Protein AF-D5BV48-F1 (afdb_monomer)

pLDDT: mean 90.31, std 6.73, range [45.19, 97.56]

Radius of gyration: 18.46 Å; Cα contacts (8 Å, |Δi|>4): 234; chains: 1; bounding box: 44×42×49 Å

Foldseek 3Di:
DDDDLLNLLVVLLCLVQLLQAPDKDFLVVSCVSSCVQRNDDPVSSVVSVVVNPQWDWDDDDPTIIIHRHFAPPDQFDADDLVVLPFDPVLVVQLPVLRVQLGLVRLLVSLLSLLVLLLVLLLLLLVLCCVLVVADDDPVLNPDLVSSLVRCCVRVVDSCSVLSVSSRVSNVCSVPPDDDDSVVSSSSSRSSNVSSVSSSNSSSSSNVSSVVSVVD

Structure (mmCIF, N/CA/C/O backbone):
data_AF-D5BV48-F1
#
_entry.id   AF-D5BV48-F1
#
loop_
_atom_site.group_PDB
_atom_site.id
_atom_site.type_symbol
_atom_site.label_atom_id
_atom_site.label_alt_id
_atom_site.label_comp_id
_atom_site.label_asym_id
_atom_site.label_entity_id
_atom_site.label_seq_id
_atom_site.pdbx_PDB_ins_code
_atom_site.Cartn_x
_atom_site.Cartn_y
_atom_site.Cartn_z
_atom_site.occupancy
_atom_site.B_iso_or_equiv
_atom_site.auth_seq_id
_atom_site.auth_comp_id
_atom_site.auth_asym_id
_atom_site.auth_atom_id
_atom_site.pdbx_PDB_model_num
ATOM 1 N N . MET A 1 1 ? -20.117 7.929 -4.913 1.00 45.19 1 MET A N 1
ATOM 2 C CA . MET A 1 1 ? -19.874 7.542 -6.324 1.00 45.19 1 MET A CA 1
ATOM 3 C C . MET A 1 1 ? -19.681 6.025 -6.365 1.00 45.19 1 MET A C 1
ATOM 5 O O . MET A 1 1 ? -18.936 5.521 -5.537 1.00 45.19 1 MET A O 1
ATOM 9 N N . ARG A 1 2 ? -20.413 5.275 -7.202 1.00 56.34 2 ARG A N 1
ATOM 10 C CA . ARG A 1 2 ? -20.391 3.796 -7.184 1.00 56.34 2 ARG A CA 1
ATOM 11 C C . ARG A 1 2 ? -19.239 3.296 -8.062 1.00 56.34 2 ARG A C 1
ATOM 13 O O . ARG A 1 2 ? -19.313 3.426 -9.277 1.00 56.34 2 ARG A O 1
ATOM 20 N N . THR A 1 3 ? -18.181 2.763 -7.457 1.00 76.19 3 THR A N 1
ATOM 21 C CA . THR A 1 3 ? -17.014 2.240 -8.185 1.00 76.19 3 THR A CA 1
ATOM 22 C C . THR A 1 3 ? -17.421 1.031 -9.028 1.00 76.19 3 THR A C 1
ATOM 24 O O . THR A 1 3 ? -17.992 0.073 -8.497 1.00 76.19 3 THR A O 1
ATOM 27 N N . LEU A 1 4 ? -17.154 1.057 -10.338 1.00 90.38 4 LEU A N 1
ATOM 28 C CA . LEU A 1 4 ? -17.502 -0.055 -11.224 1.00 90.38 4 LEU A CA 1
ATOM 29 C C . LEU A 1 4 ? -16.591 -1.259 -10.951 1.00 90.38 4 LEU A C 1
ATOM 31 O O . LEU A 1 4 ? -15.442 -1.105 -10.535 1.00 90.38 4 LEU A O 1
ATOM 35 N N . LEU A 1 5 ? -17.081 -2.473 -11.227 1.00 89.25 5 LEU A N 1
ATOM 36 C CA . LEU A 1 5 ? -16.282 -3.698 -11.079 1.00 89.25 5 LEU A CA 1
ATOM 37 C C . LEU A 1 5 ? -14.976 -3.621 -11.881 1.00 89.25 5 LEU A C 1
ATOM 39 O O . LEU A 1 5 ? -13.931 -4.017 -11.378 1.00 89.25 5 LEU A O 1
ATOM 43 N N . ARG A 1 6 ? -15.036 -3.058 -13.095 1.00 91.69 6 ARG A N 1
ATOM 44 C CA . ARG A 1 6 ? -13.860 -2.802 -13.934 1.00 91.69 6 ARG A CA 1
ATOM 45 C C . ARG A 1 6 ? -12.791 -2.021 -13.183 1.00 91.69 6 ARG A C 1
ATOM 47 O O . ARG A 1 6 ? -11.650 -2.464 -13.132 1.00 91.69 6 ARG A O 1
ATOM 54 N N . ASP A 1 7 ? -13.172 -0.893 -12.594 1.00 90.00 7 ASP A N 1
ATOM 55 C CA . ASP A 1 7 ? -12.225 0.002 -11.935 1.00 90.00 7 ASP A CA 1
ATOM 56 C C . ASP A 1 7 ? -11.645 -0.678 -10.687 1.00 90.00 7 ASP A C 1
ATOM 58 O O . ASP A 1 7 ? -10.447 -0.607 -10.445 1.00 90.00 7 ASP A O 1
ATOM 62 N N . ARG A 1 8 ? -12.459 -1.442 -9.944 1.00 89.88 8 ARG A N 1
ATOM 63 C CA . ARG A 1 8 ? -11.981 -2.250 -8.809 1.00 89.88 8 ARG A CA 1
ATOM 64 C C . ARG A 1 8 ? -10.943 -3.290 -9.232 1.00 89.88 8 ARG A C 1
ATOM 66 O O . ARG A 1 8 ? -9.900 -3.378 -8.598 1.00 89.88 8 ARG A O 1
ATOM 73 N N . VAL A 1 9 ? -11.213 -4.052 -10.293 1.00 92.81 9 VAL A N 1
ATOM 74 C CA . VAL A 1 9 ? -10.294 -5.084 -10.803 1.00 92.81 9 VAL A CA 1
ATOM 75 C C . VAL A 1 9 ? -9.010 -4.459 -11.345 1.00 92.81 9 VAL A C 1
ATOM 77 O O . VAL A 1 9 ? -7.928 -4.931 -11.016 1.00 92.81 9 VAL A O 1
ATOM 80 N N . GLN A 1 10 ? -9.099 -3.391 -12.142 1.00 93.38 10 GLN A N 1
ATOM 81 C CA . GLN A 1 10 ? -7.912 -2.729 -12.692 1.00 93.38 10 GLN A CA 1
ATOM 82 C C . GLN A 1 10 ? -7.065 -2.060 -11.608 1.00 93.38 10 GLN A C 1
ATOM 84 O O . GLN A 1 10 ? -5.843 -2.154 -11.652 1.00 93.38 10 GLN A O 1
ATOM 89 N N . ASN A 1 11 ? -7.691 -1.437 -10.609 1.00 90.50 11 ASN A N 1
ATOM 90 C CA . ASN A 1 11 ? -6.963 -0.868 -9.477 1.00 90.50 11 ASN A CA 1
ATOM 91 C C . ASN A 1 11 ? -6.257 -1.952 -8.659 1.00 90.50 11 ASN A C 1
ATOM 93 O O . ASN A 1 11 ? -5.163 -1.716 -8.162 1.00 90.50 11 ASN A O 1
ATOM 97 N N . GLU A 1 12 ? -6.854 -3.137 -8.543 1.00 91.25 12 GLU A N 1
ATOM 98 C CA . GLU A 1 12 ? -6.227 -4.266 -7.859 1.00 91.25 12 GLU A CA 1
ATOM 99 C C . GLU A 1 12 ? -5.062 -4.859 -8.664 1.00 91.25 12 GLU A C 1
ATOM 101 O O . GLU A 1 12 ? -4.005 -5.131 -8.103 1.00 91.25 12 GLU A O 1
ATOM 106 N N . ILE A 1 13 ? -5.207 -4.973 -9.991 1.00 93.62 13 ILE A N 1
ATOM 107 C CA . ILE A 1 13 ? -4.108 -5.336 -10.902 1.00 93.62 13 ILE A CA 1
ATOM 108 C C . ILE A 1 13 ? -2.928 -4.378 -10.723 1.00 93.62 13 ILE A C 1
ATOM 110 O O . ILE A 1 13 ? -1.803 -4.834 -10.530 1.00 93.62 13 ILE A O 1
ATOM 114 N N . ARG A 1 14 ? -3.189 -3.064 -10.775 1.00 91.94 14 ARG A N 1
ATOM 115 C CA . ARG A 1 14 ? -2.158 -2.037 -10.587 1.00 91.94 14 ARG A CA 1
ATOM 116 C C . ARG A 1 14 ? -1.513 -2.159 -9.225 1.00 91.94 14 ARG A C 1
ATOM 118 O O . ARG A 1 14 ? -0.299 -2.191 -9.163 1.00 91.94 14 ARG A O 1
ATOM 125 N N . SER A 1 15 ? -2.307 -2.314 -8.168 1.00 87.94 15 SER A N 1
ATOM 126 C CA . SER A 1 15 ? -1.774 -2.472 -6.818 1.00 87.94 15 SER A CA 1
ATOM 127 C C . SER A 1 15 ? -0.731 -3.589 -6.745 1.00 87.94 15 SER A C 1
ATOM 129 O O . SER A 1 15 ? 0.412 -3.343 -6.385 1.00 87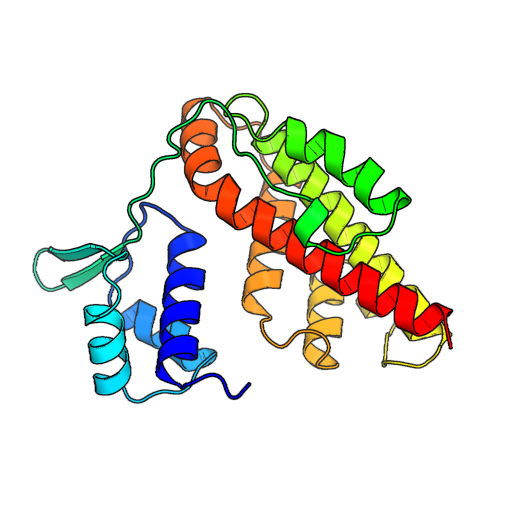.94 15 SER A O 1
ATOM 131 N N . ILE A 1 16 ? -1.077 -4.786 -7.226 1.00 90.25 16 ILE A N 1
ATOM 132 C CA . ILE A 1 16 ? -0.182 -5.952 -7.197 1.00 90.25 16 ILE A CA 1
ATOM 133 C C . ILE A 1 16 ? 1.066 -5.750 -8.068 1.00 90.25 16 ILE A C 1
ATOM 135 O O . ILE A 1 16 ? 2.159 -6.174 -7.695 1.00 90.25 16 ILE A O 1
ATOM 139 N N . LEU A 1 17 ? 0.920 -5.156 -9.256 1.00 91.62 17 LEU A N 1
ATOM 140 C CA . LEU A 1 17 ? 2.044 -4.971 -10.179 1.00 91.62 17 LEU A CA 1
ATOM 141 C C . LEU A 1 17 ? 2.962 -3.816 -9.762 1.00 91.62 17 LEU A C 1
ATOM 143 O O . LEU A 1 17 ? 4.166 -3.887 -9.995 1.00 91.62 17 LEU A O 1
ATOM 147 N N . TYR A 1 18 ? 2.419 -2.777 -9.129 1.00 89.25 18 TYR A N 1
ATOM 148 C CA . TYR A 1 18 ? 3.165 -1.593 -8.698 1.00 89.25 18 TYR A CA 1
ATOM 149 C C . TYR A 1 18 ? 3.940 -1.856 -7.403 1.00 89.25 18 TYR A C 1
ATOM 151 O O . TYR A 1 18 ? 4.958 -1.217 -7.165 1.00 89.25 18 TYR A O 1
ATOM 159 N N . GLU A 1 19 ? 3.530 -2.846 -6.601 1.00 83.94 19 GLU A N 1
ATOM 160 C CA . GLU A 1 19 ? 4.337 -3.361 -5.486 1.00 83.94 19 GLU A CA 1
ATOM 161 C C . GLU A 1 19 ? 5.685 -3.939 -5.954 1.00 83.94 19 GLU A C 1
ATOM 163 O O . GLU A 1 19 ? 6.665 -3.945 -5.204 1.00 83.94 19 GLU A O 1
ATOM 168 N N . LYS A 1 20 ? 5.735 -4.465 -7.186 1.00 84.94 20 LYS A N 1
ATOM 169 C CA . LYS A 1 20 ? 6.901 -5.149 -7.762 1.00 84.94 20 LYS A CA 1
ATOM 170 C C . LYS A 1 20 ? 7.110 -4.723 -9.221 1.00 84.94 20 LYS A C 1
ATOM 172 O O . LYS A 1 20 ? 6.981 -5.559 -10.124 1.00 84.94 20 LYS A O 1
ATOM 177 N N . PRO A 1 21 ? 7.442 -3.443 -9.472 1.00 87.94 21 PRO A N 1
ATOM 178 C CA . PRO A 1 21 ? 7.685 -2.964 -10.823 1.00 87.94 21 PRO A CA 1
ATOM 179 C C . PRO A 1 21 ? 8.836 -3.747 -11.453 1.00 87.94 21 PRO A C 1
ATOM 181 O O . PRO A 1 21 ? 9.724 -4.262 -10.766 1.00 87.94 21 PRO A O 1
ATOM 184 N N . ASN A 1 22 ? 8.795 -3.874 -12.776 1.00 90.19 22 ASN A N 1
ATOM 185 C CA . ASN A 1 22 ? 9.761 -4.622 -13.583 1.00 90.19 22 ASN A CA 1
ATOM 186 C C . ASN A 1 22 ? 9.874 -6.118 -13.232 1.00 90.19 22 ASN A C 1
ATOM 188 O O . ASN A 1 22 ? 10.769 -6.798 -13.729 1.00 90.19 22 ASN A O 1
ATOM 192 N N . THR A 1 23 ? 8.965 -6.656 -12.410 1.00 91.81 23 THR A N 1
ATOM 193 C CA . THR A 1 23 ? 8.907 -8.082 -12.073 1.00 91.81 23 THR A CA 1
ATOM 194 C C . THR A 1 23 ? 7.701 -8.727 -12.758 1.00 91.81 23 THR A C 1
ATOM 196 O O . THR A 1 23 ? 6.559 -8.471 -12.368 1.00 91.81 23 THR A O 1
ATOM 199 N N . PRO A 1 24 ? 7.907 -9.585 -13.771 1.00 94.69 24 PRO A N 1
ATOM 200 C CA . PRO A 1 24 ? 6.803 -10.237 -14.459 1.00 94.69 24 PRO A CA 1
ATOM 201 C C . PRO A 1 24 ? 6.049 -11.221 -13.565 1.00 94.69 24 PRO A C 1
ATOM 203 O O . PRO A 1 24 ? 6.643 -12.040 -12.862 1.00 94.69 24 PRO A O 1
ATOM 206 N N . ILE A 1 25 ? 4.721 -11.220 -13.673 1.00 96.62 25 ILE A N 1
ATOM 207 C CA . ILE A 1 25 ? 3.850 -12.217 -13.046 1.00 96.62 25 ILE A CA 1
ATOM 208 C C . ILE A 1 25 ? 3.051 -12.961 -14.111 1.00 96.62 25 ILE A C 1
ATOM 210 O O . ILE A 1 25 ? 2.559 -12.384 -15.084 1.00 96.62 25 ILE A O 1
ATOM 214 N N . LYS A 1 26 ? 2.887 -14.275 -13.931 1.00 97.38 26 LYS A N 1
ATOM 215 C CA . LYS A 1 26 ? 2.019 -15.068 -14.806 1.00 97.38 26 LYS A CA 1
ATOM 216 C C . LYS A 1 26 ? 0.590 -14.549 -14.687 1.00 97.38 26 LYS A C 1
ATOM 218 O O . LYS A 1 26 ? 0.046 -14.478 -13.585 1.00 97.38 26 LYS A O 1
ATOM 223 N N . LYS A 1 27 ? -0.075 -14.296 -15.820 1.00 96.81 27 LYS A N 1
ATOM 224 C CA . LYS A 1 27 ? -1.468 -13.812 -15.856 1.00 96.81 27 LYS A CA 1
ATOM 225 C C . LYS A 1 27 ? -2.427 -14.702 -15.043 1.00 96.81 27 LYS A C 1
ATOM 227 O O . LYS A 1 27 ? -3.407 -14.221 -14.485 1.00 96.81 27 LYS A O 1
ATOM 232 N N . GLY A 1 28 ? -2.163 -16.011 -14.984 1.00 95.81 28 GLY A N 1
ATOM 233 C CA . GLY A 1 28 ? -2.940 -16.958 -14.177 1.00 95.81 28 GLY A CA 1
ATOM 234 C C . GLY A 1 28 ? -2.755 -16.795 -12.665 1.00 95.81 28 GLY A C 1
ATOM 235 O O . GLY A 1 28 ? -3.716 -16.982 -11.925 1.00 95.81 28 GLY A O 1
ATOM 236 N N . ASP A 1 29 ? -1.558 -16.429 -12.207 1.00 96.12 29 ASP A N 1
ATOM 237 C CA . ASP A 1 29 ? -1.285 -16.190 -10.787 1.00 96.12 29 ASP A CA 1
ATOM 238 C C . ASP A 1 29 ? -1.752 -14.795 -10.366 1.00 96.12 29 ASP A C 1
ATOM 240 O O . ASP A 1 29 ? -2.371 -14.661 -9.314 1.00 96.12 29 ASP A O 1
ATOM 244 N N . LEU A 1 30 ? -1.600 -13.795 -11.242 1.00 96.12 30 LEU A N 1
ATOM 245 C CA . LEU A 1 30 ? -2.191 -12.470 -11.050 1.00 96.12 30 LEU A CA 1
ATOM 246 C C . LEU A 1 30 ? -3.716 -12.548 -10.875 1.00 96.12 30 LEU A C 1
ATOM 248 O O . LEU A 1 30 ? -4.253 -11.949 -9.951 1.00 96.12 30 LEU A O 1
ATOM 252 N N . TYR A 1 31 ? -4.411 -13.355 -11.689 1.00 96.62 31 TYR A N 1
ATOM 253 C CA . TYR A 1 31 ? -5.846 -13.608 -11.508 1.00 96.62 31 TYR A CA 1
ATOM 254 C C . TYR A 1 31 ? -6.170 -14.155 -10.112 1.00 96.62 31 TYR A C 1
ATOM 256 O O . TYR A 1 31 ? -7.122 -13.699 -9.486 1.00 96.62 31 TYR A O 1
ATOM 264 N N . LYS A 1 32 ? -5.392 -15.122 -9.604 1.00 95.19 32 LYS A N 1
ATOM 265 C CA . LYS A 1 32 ? -5.626 -15.690 -8.266 1.00 95.19 32 LYS A CA 1
ATOM 266 C C . LYS A 1 32 ? -5.459 -14.640 -7.173 1.00 95.19 32 LYS A C 1
ATOM 268 O O . LYS A 1 32 ? -6.219 -14.676 -6.214 1.00 95.19 32 LYS A O 1
ATOM 273 N N . LEU A 1 33 ? -4.470 -13.755 -7.300 1.00 92.12 33 LEU A N 1
ATOM 274 C CA . LEU A 1 33 ? -4.246 -12.670 -6.344 1.00 92.12 33 LEU A CA 1
ATOM 275 C C . LEU A 1 33 ? -5.412 -11.678 -6.375 1.00 92.12 33 LEU A C 1
ATOM 277 O O . LEU A 1 33 ? -6.039 -11.456 -5.346 1.00 92.12 33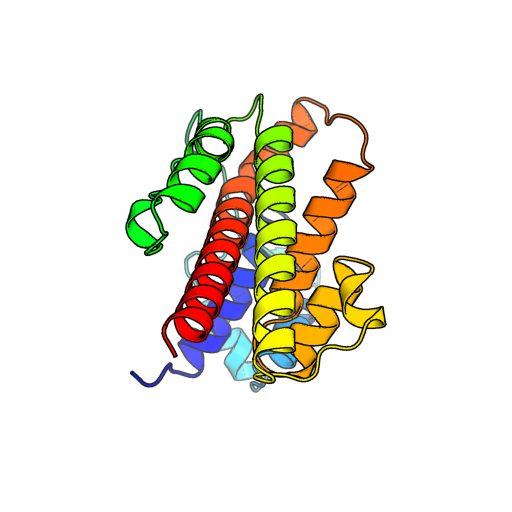 LEU A O 1
ATOM 281 N N . VAL A 1 34 ? -5.791 -11.198 -7.562 1.00 93.25 34 VAL A N 1
ATOM 282 C CA . VAL A 1 34 ? -6.911 -10.257 -7.719 1.00 93.25 34 VAL A CA 1
ATOM 283 C C . VAL A 1 34 ? -8.234 -10.857 -7.247 1.00 93.25 34 VAL A C 1
ATOM 285 O O . VAL A 1 34 ? -8.989 -10.194 -6.547 1.00 93.25 34 VAL A O 1
ATOM 288 N N . ASN A 1 35 ? -8.524 -12.117 -7.578 1.00 93.00 35 ASN A N 1
ATOM 289 C CA . ASN A 1 35 ? -9.804 -12.746 -7.248 1.00 93.00 35 ASN A CA 1
ATOM 290 C C . ASN A 1 35 ? -10.000 -13.002 -5.741 1.00 93.00 35 ASN A C 1
ATOM 292 O O . ASN A 1 35 ? -11.134 -13.217 -5.317 1.00 93.00 35 ASN A O 1
ATOM 296 N N . LYS A 1 36 ? -8.927 -12.989 -4.935 1.00 89.62 36 LYS A N 1
ATOM 297 C CA . LYS A 1 36 ? -9.037 -13.041 -3.466 1.00 89.62 36 LYS A CA 1
ATOM 298 C C . LYS A 1 36 ? -9.653 -11.761 -2.900 1.00 89.62 36 LYS A C 1
ATOM 300 O O . LYS A 1 36 ? -10.477 -11.843 -2.000 1.00 89.62 36 LYS A O 1
ATOM 305 N N . GLU A 1 37 ? -9.287 -10.612 -3.462 1.00 87.25 37 GLU A N 1
ATOM 306 C CA . GLU A 1 37 ? -9.685 -9.288 -2.964 1.00 87.25 37 GLU A CA 1
ATOM 307 C C . GLU A 1 37 ? -10.912 -8.735 -3.712 1.00 87.25 37 GLU A C 1
ATOM 309 O O . GLU A 1 37 ? -11.803 -8.105 -3.138 1.00 87.25 37 GLU A O 1
ATOM 314 N N . VAL A 1 38 ? -10.989 -8.991 -5.020 1.00 90.94 38 VAL A N 1
ATOM 315 C CA . VAL A 1 38 ? -12.069 -8.550 -5.907 1.00 90.94 38 VAL A CA 1
ATOM 316 C C . VAL A 1 38 ? -12.577 -9.750 -6.712 1.00 90.94 38 VAL A C 1
ATOM 318 O O . VAL A 1 38 ? -12.103 -9.997 -7.827 1.00 90.94 38 VAL A O 1
ATOM 321 N N . PRO A 1 39 ? -13.561 -10.499 -6.174 1.00 92.00 39 PRO A N 1
ATOM 322 C CA . PRO A 1 39 ? 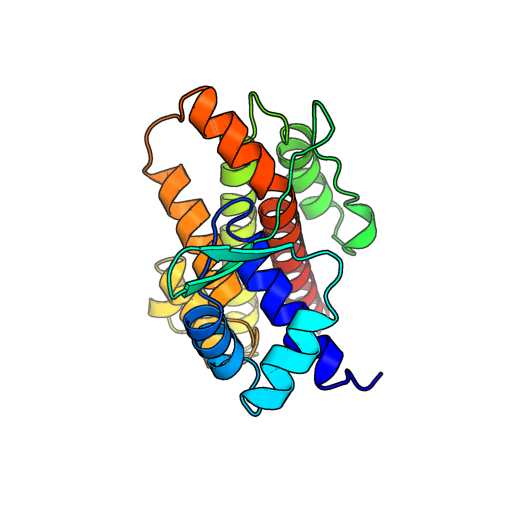-14.135 -11.645 -6.863 1.00 92.00 39 PRO A CA 1
ATOM 323 C C . PRO A 1 39 ? -14.669 -11.259 -8.246 1.00 92.00 39 PRO A C 1
ATOM 325 O O . PRO A 1 39 ? -15.519 -10.374 -8.380 1.00 92.00 39 PRO A O 1
ATOM 328 N N . CYS A 1 40 ? -14.170 -11.920 -9.287 1.00 94.31 40 CYS A N 1
ATOM 329 C CA . CYS A 1 40 ? -14.614 -11.717 -10.660 1.00 94.31 40 CYS A CA 1
ATOM 330 C C . CYS A 1 40 ? -14.431 -12.989 -11.490 1.00 94.31 40 CYS A C 1
ATOM 332 O O . CYS A 1 40 ? -13.603 -13.848 -11.197 1.00 94.31 40 CYS A O 1
ATOM 334 N N . GLN A 1 41 ? -15.219 -13.128 -12.555 1.00 96.00 41 GLN A N 1
ATOM 335 C CA . GLN A 1 41 ? -15.053 -14.265 -13.451 1.00 96.00 41 GLN A CA 1
ATOM 336 C C . GLN A 1 41 ? -13.736 -14.149 -14.222 1.00 96.00 41 GLN A C 1
ATOM 338 O O . GLN A 1 41 ? -13.325 -13.068 -14.644 1.00 96.00 41 GLN A O 1
ATOM 343 N N . ARG A 1 42 ? -13.093 -15.290 -14.471 1.00 95.25 42 ARG A N 1
ATOM 344 C CA . ARG A 1 42 ? -11.809 -15.347 -15.176 1.00 95.25 42 ARG A CA 1
ATOM 345 C C . ARG A 1 42 ? -11.804 -14.636 -16.546 1.00 95.25 42 ARG A C 1
ATOM 347 O O . ARG A 1 42 ? -10.848 -13.906 -16.801 1.00 95.25 42 ARG A O 1
ATOM 354 N N . PRO A 1 43 ? -12.833 -14.763 -17.411 1.00 96.69 43 PRO A N 1
ATOM 355 C CA . PRO A 1 43 ? -12.892 -13.996 -18.659 1.00 96.69 43 PRO A CA 1
ATOM 356 C C . PRO A 1 43 ? -12.961 -12.481 -18.425 1.00 96.69 43 PRO A C 1
AT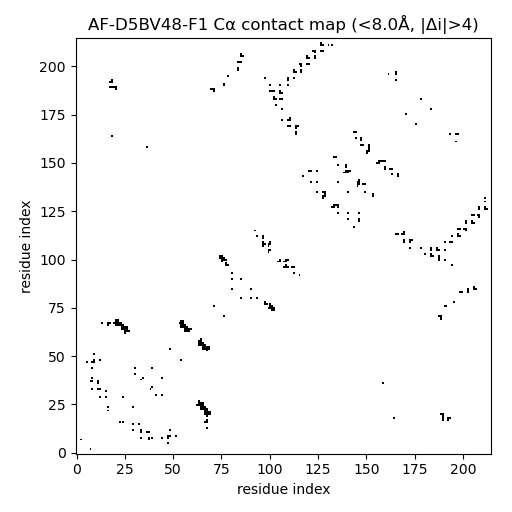OM 358 O O . PRO A 1 43 ? -12.301 -11.719 -19.125 1.00 96.69 43 PRO A O 1
ATOM 361 N N . THR A 1 44 ? -13.708 -12.047 -17.406 1.00 95.56 44 THR A N 1
ATOM 362 C CA . THR A 1 44 ? -13.835 -10.635 -17.019 1.00 95.56 44 THR A CA 1
ATOM 363 C C . THR A 1 44 ? -12.493 -10.051 -16.586 1.00 95.56 44 THR A C 1
ATOM 365 O O . THR A 1 44 ? -12.135 -8.960 -17.023 1.00 95.56 44 THR A O 1
ATOM 368 N N . PHE A 1 45 ? -11.721 -10.792 -15.785 1.00 97.56 45 PHE A N 1
ATOM 369 C CA . PHE A 1 45 ? -10.369 -10.391 -15.396 1.00 97.56 45 PHE A CA 1
ATOM 370 C C . PHE A 1 45 ? -9.480 -10.139 -16.619 1.00 97.56 45 PHE A C 1
ATOM 372 O O . PHE A 1 45 ? -8.901 -9.061 -16.734 1.00 97.56 45 PHE A O 1
ATOM 379 N N . TYR A 1 46 ? -9.401 -11.096 -17.553 1.00 97.25 46 TYR A N 1
ATOM 380 C CA . TYR A 1 46 ? -8.554 -10.939 -18.739 1.00 97.25 46 TYR A CA 1
ATOM 381 C C . TYR A 1 46 ? -9.020 -9.787 -19.628 1.00 97.25 46 TYR A C 1
ATOM 383 O O . TYR A 1 46 ? -8.195 -8.994 -20.062 1.00 97.25 46 TYR A O 1
ATOM 391 N N . GLN A 1 47 ? -10.333 -9.618 -19.806 1.00 96.69 47 GLN A N 1
ATOM 392 C CA . GLN A 1 47 ? -10.880 -8.490 -20.560 1.00 96.69 47 GLN A CA 1
ATOM 393 C C . GLN A 1 47 ? -10.490 -7.132 -19.954 1.00 96.69 47 GLN A C 1
ATOM 395 O O . GLN A 1 47 ? -10.288 -6.161 -20.681 1.00 96.69 47 GLN A O 1
ATOM 400 N N . TYR A 1 48 ? -10.434 -7.028 -18.626 1.00 96.94 48 TYR A N 1
ATOM 401 C CA . TYR A 1 48 ? -10.054 -5.789 -17.948 1.00 96.94 48 TYR A CA 1
ATOM 402 C C . TYR A 1 48 ? -8.542 -5.570 -17.926 1.00 96.94 48 TYR A C 1
ATOM 404 O O . TYR A 1 48 ? -8.110 -4.423 -18.048 1.00 96.94 48 TYR A O 1
ATOM 412 N N . LEU A 1 49 ? -7.752 -6.643 -17.832 1.00 96.56 49 LEU A N 1
ATOM 413 C CA . LEU A 1 49 ? -6.297 -6.594 -17.968 1.00 96.56 49 LEU A CA 1
ATOM 414 C C . LEU A 1 49 ? -5.883 -6.160 -19.381 1.00 96.56 49 LEU A C 1
ATOM 416 O O . LEU A 1 49 ? -5.040 -5.285 -19.522 1.00 96.56 49 LEU A O 1
ATOM 420 N N . ASP A 1 50 ? -6.518 -6.691 -20.427 1.00 95.25 50 ASP A N 1
ATOM 421 C CA . ASP A 1 50 ? -6.234 -6.314 -21.820 1.00 95.25 50 ASP A CA 1
ATOM 422 C C . ASP A 1 50 ? -6.536 -4.827 -22.099 1.00 95.25 50 ASP A C 1
ATOM 424 O O . ASP A 1 50 ? -5.974 -4.236 -23.014 1.00 95.25 50 ASP A O 1
ATOM 428 N N . LYS A 1 51 ? -7.399 -4.200 -21.287 1.00 94.75 51 LYS A N 1
ATOM 429 C CA . LYS A 1 51 ? -7.727 -2.765 -21.356 1.00 94.75 51 LYS A CA 1
ATOM 430 C C . LYS A 1 51 ? -6.828 -1.873 -20.490 1.00 94.75 51 LYS A C 1
ATOM 432 O O . LYS A 1 51 ? -7.025 -0.660 -20.497 1.00 94.75 51 LYS A O 1
ATOM 437 N N . ALA A 1 52 ? -5.908 -2.434 -19.707 1.00 92.88 52 ALA A N 1
ATOM 438 C CA . ALA A 1 52 ? -4.948 -1.666 -18.916 1.00 92.88 52 ALA A CA 1
ATOM 439 C C . ALA A 1 52 ? -3.727 -1.339 -19.789 1.00 92.88 52 ALA A C 1
ATOM 441 O O . ALA A 1 52 ? -2.796 -2.134 -19.892 1.00 92.88 52 ALA A O 1
ATOM 442 N N . THR A 1 53 ? -3.765 -0.193 -20.471 1.00 91.62 53 THR A N 1
ATOM 443 C CA . THR A 1 53 ? -2.735 0.231 -21.439 1.00 91.62 53 THR A CA 1
ATOM 444 C C . THR A 1 53 ? -1.379 0.525 -20.800 1.00 91.62 53 THR A C 1
ATOM 446 O O . THR A 1 53 ? -0.362 0.492 -21.479 1.00 91.62 53 THR A O 1
ATOM 449 N N . ASP A 1 54 ? -1.378 0.801 -19.501 1.00 92.19 54 ASP A N 1
ATOM 450 C CA . ASP A 1 54 ? -0.214 1.023 -18.646 1.00 92.19 54 ASP A CA 1
ATOM 451 C C . ASP A 1 54 ? 0.498 -0.276 -18.225 1.00 92.19 54 ASP A C 1
ATOM 453 O O . ASP A 1 54 ? 1.597 -0.236 -17.679 1.00 92.19 54 ASP A O 1
ATOM 457 N N . ILE A 1 55 ? -0.100 -1.443 -18.489 1.00 95.50 55 ILE A N 1
ATOM 458 C CA . ILE A 1 55 ? 0.461 -2.745 -18.127 1.00 95.50 55 ILE A CA 1
ATOM 459 C C . ILE A 1 55 ? 0.920 -3.476 -19.384 1.00 95.50 55 ILE A C 1
ATOM 461 O O . ILE A 1 55 ? 0.114 -3.868 -20.236 1.00 95.50 55 ILE A O 1
ATOM 465 N N . LYS A 1 56 ? 2.224 -3.749 -19.470 1.00 96.12 56 LYS A N 1
ATOM 466 C CA . LYS A 1 56 ? 2.784 -4.541 -20.561 1.00 96.12 56 LYS A CA 1
ATOM 467 C C . LYS A 1 56 ? 2.438 -6.009 -20.382 1.00 96.12 56 LYS A C 1
ATOM 469 O O . LYS A 1 56 ? 2.497 -6.578 -19.292 1.00 96.12 56 LYS A O 1
ATOM 474 N N . GLN A 1 57 ? 2.087 -6.642 -21.492 1.00 96.62 57 GLN A N 1
ATOM 475 C CA . GLN A 1 57 ? 1.667 -8.034 -21.536 1.00 96.62 57 GLN A CA 1
ATOM 476 C C . GLN A 1 57 ? 2.402 -8.728 -22.671 1.00 96.62 57 GLN A C 1
ATOM 478 O O . GLN A 1 57 ? 2.472 -8.206 -23.781 1.00 96.62 57 GLN A O 1
ATOM 483 N N . TYR A 1 58 ? 2.954 -9.905 -22.405 1.00 96.56 58 TYR A N 1
ATOM 484 C CA . TYR A 1 58 ? 3.726 -10.641 -23.400 1.00 96.56 58 TYR A CA 1
ATOM 485 C C . TYR A 1 58 ? 3.630 -12.149 -23.175 1.00 96.56 58 TYR A C 1
ATOM 487 O O . TYR A 1 58 ? 3.152 -12.626 -22.140 1.00 96.56 58 TYR A O 1
ATOM 495 N N . LYS A 1 59 ? 4.052 -12.908 -24.186 1.00 96.38 59 LYS A N 1
ATOM 496 C CA . LYS A 1 59 ? 4.131 -14.366 -24.148 1.00 96.38 59 LYS A CA 1
ATOM 497 C C . LYS A 1 59 ? 5.593 -14.778 -24.201 1.00 96.38 59 LYS A C 1
ATOM 499 O O . LYS A 1 59 ? 6.327 -14.316 -25.066 1.00 96.38 59 LYS A O 1
ATOM 504 N N . GLU A 1 60 ? 5.978 -15.687 -23.319 1.00 95.19 60 GLU A N 1
ATOM 505 C CA . GLU A 1 60 ? 7.305 -16.292 -23.305 1.00 95.19 60 GLU A CA 1
ATOM 506 C C . GLU A 1 60 ? 7.147 -17.806 -23.122 1.00 95.19 60 GLU A C 1
ATOM 508 O O . GLU A 1 60 ? 6.588 -18.292 -22.131 1.00 95.19 60 GLU A O 1
ATOM 513 N N . GLY A 1 61 ? 7.551 -18.563 -24.147 1.00 93.94 61 GLY A N 1
ATOM 514 C CA . GLY A 1 61 ? 7.266 -19.993 -24.247 1.00 93.94 61 GLY A CA 1
ATOM 515 C C . GLY A 1 61 ? 5.761 -20.285 -24.186 1.00 93.94 61 GLY A C 1
ATOM 516 O O . GLY A 1 61 ? 4.979 -19.784 -24.995 1.00 93.94 61 GLY A O 1
ATOM 517 N N . ASN A 1 62 ? 5.350 -21.091 -23.205 1.00 94.62 62 ASN A N 1
ATOM 518 C CA . ASN A 1 62 ? 3.949 -21.475 -22.982 1.00 94.62 62 ASN A CA 1
ATOM 519 C C . ASN A 1 62 ? 3.216 -20.592 -21.960 1.00 94.62 62 ASN A C 1
ATOM 521 O O . ASN A 1 62 ? 2.056 -20.857 -21.641 1.00 94.62 62 ASN A O 1
ATOM 525 N N . PHE A 1 63 ? 3.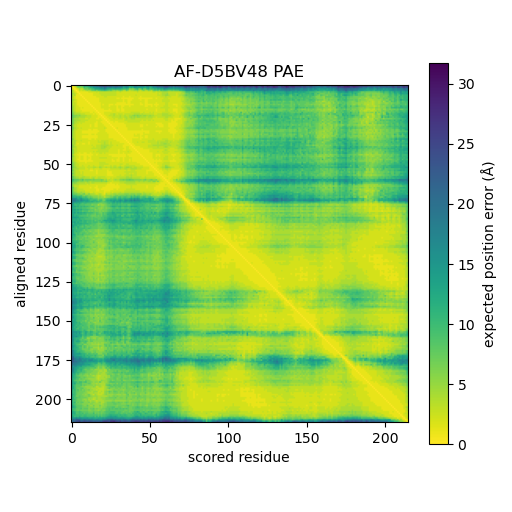868 -19.555 -21.430 1.00 95.38 63 PHE A N 1
ATOM 526 C CA . PHE A 1 63 ? 3.312 -18.717 -20.374 1.00 95.38 63 PHE A CA 1
ATOM 527 C C . PHE A 1 63 ? 3.001 -17.306 -20.880 1.00 95.38 63 PHE A C 1
ATOM 529 O O . PHE A 1 63 ? 3.699 -16.755 -21.728 1.00 95.38 63 PHE A O 1
ATOM 536 N N . TYR A 1 64 ? 1.931 -16.729 -20.333 1.00 96.88 64 TYR A N 1
ATOM 537 C CA . TYR A 1 64 ? 1.541 -15.341 -20.560 1.00 96.88 64 TYR A CA 1
ATOM 538 C C . TYR A 1 64 ? 1.811 -14.537 -19.298 1.00 96.88 64 TYR A C 1
ATOM 540 O O . TYR A 1 64 ? 1.363 -14.924 -18.211 1.00 96.88 64 TYR A O 1
ATOM 548 N N . TYR A 1 65 ? 2.490 -13.411 -19.462 1.00 97.44 65 TYR A N 1
ATOM 549 C CA . TYR A 1 65 ? 2.925 -12.544 -18.380 1.00 97.44 65 TYR A CA 1
ATOM 550 C C . TYR A 1 65 ? 2.261 -11.172 -18.467 1.00 97.44 65 TYR A C 1
ATOM 552 O O . TYR A 1 65 ? 1.826 -10.733 -19.535 1.00 97.44 65 TYR A O 1
ATOM 560 N N . ALA A 1 66 ? 2.171 -10.528 -17.311 1.00 97.06 66 ALA A N 1
ATOM 561 C CA . ALA A 1 66 ? 1.879 -9.115 -17.159 1.00 97.06 66 ALA A CA 1
ATOM 562 C C . ALA A 1 66 ? 2.987 -8.492 -16.306 1.00 97.06 66 ALA A C 1
ATOM 564 O O . ALA A 1 66 ? 3.470 -9.126 -15.364 1.00 97.06 66 ALA A O 1
ATOM 565 N N . VAL A 1 67 ? 3.397 -7.278 -16.648 1.00 95.62 67 VAL A N 1
ATOM 566 C CA . VAL A 1 67 ? 4.420 -6.526 -15.924 1.00 95.62 67 VAL A CA 1
ATOM 567 C C . VAL A 1 67 ? 4.096 -5.039 -16.008 1.00 95.62 67 VAL A C 1
ATOM 569 O O . VAL A 1 67 ? 3.665 -4.545 -17.050 1.00 95.62 67 VAL A O 1
ATOM 572 N N . TYR A 1 68 ? 4.285 -4.339 -14.896 1.00 93.94 68 TYR A N 1
ATOM 573 C CA . TYR A 1 68 ? 4.367 -2.887 -14.902 1.00 93.94 68 TYR A CA 1
ATOM 574 C C . TYR A 1 68 ? 5.833 -2.516 -15.132 1.00 93.94 68 TYR A C 1
ATOM 576 O O . TYR A 1 68 ? 6.664 -2.737 -14.251 1.00 93.94 68 TYR A O 1
ATOM 584 N N . GLU A 1 69 ? 6.166 -2.073 -16.346 1.00 89.50 69 GLU A N 1
ATOM 585 C CA . GLU A 1 69 ? 7.506 -1.561 -16.647 1.00 89.50 69 GLU A CA 1
ATOM 586 C C . GLU A 1 69 ? 7.570 -0.110 -16.197 1.00 89.50 69 GLU A C 1
ATOM 588 O O . GLU A 1 69 ? 6.789 0.715 -16.663 1.00 89.50 69 GLU A O 1
ATOM 593 N N . HIS A 1 70 ? 8.480 0.182 -15.275 1.00 86.56 70 HIS A N 1
ATOM 594 C CA . HIS A 1 70 ? 8.601 1.506 -14.686 1.00 86.56 70 HIS A CA 1
ATOM 595 C C . HIS A 1 70 ? 10.052 1.835 -14.396 1.00 86.56 70 HIS A C 1
ATOM 597 O O . HIS A 1 70 ? 10.775 1.048 -13.780 1.00 86.56 70 HIS A O 1
ATOM 603 N N . SER A 1 71 ? 10.453 3.020 -14.822 1.00 83.50 71 SER A N 1
ATOM 604 C CA . SER A 1 71 ? 11.718 3.634 -14.463 1.00 83.50 71 SER A CA 1
ATOM 605 C C . SER A 1 71 ? 11.389 5.018 -13.945 1.00 83.50 71 SER A C 1
ATOM 607 O O . SER A 1 71 ? 10.683 5.762 -14.620 1.00 83.50 71 SER A O 1
ATOM 609 N N . GLU A 1 72 ? 11.890 5.368 -12.767 1.00 83.00 72 GLU A N 1
ATOM 610 C CA . GLU A 1 72 ? 11.751 6.737 -12.280 1.00 83.00 72 GLU A CA 1
ATOM 611 C C . GLU A 1 72 ? 12.572 7.672 -13.173 1.00 83.00 72 GLU A C 1
ATOM 613 O O . GLU A 1 72 ? 13.800 7.574 -13.251 1.00 83.00 72 GLU A O 1
ATOM 618 N N . GLU A 1 73 ? 11.887 8.567 -13.882 1.00 71.94 73 GLU A N 1
ATOM 619 C CA . GLU A 1 73 ? 12.501 9.582 -14.737 1.00 71.94 73 GLU A CA 1
ATOM 620 C C . GLU A 1 73 ? 12.836 10.817 -13.885 1.00 71.94 73 GLU A C 1
ATOM 622 O O . GLU A 1 73 ? 12.201 11.863 -13.976 1.00 71.94 73 GLU A O 1
ATOM 627 N N . GLY A 1 74 ? 13.814 10.689 -12.985 1.00 79.19 74 GLY A N 1
ATOM 628 C CA . GLY A 1 74 ? 14.211 11.783 -12.100 1.00 79.19 74 GLY A CA 1
ATOM 629 C C . GLY A 1 74 ? 15.325 11.407 -11.130 1.00 79.19 74 GLY A C 1
ATOM 630 O O . GLY A 1 74 ? 15.593 10.235 -10.883 1.00 79.19 74 GLY A O 1
ATOM 631 N N . SER A 1 75 ? 15.987 12.416 -10.559 1.00 84.19 75 SER A N 1
ATOM 632 C CA . SER A 1 75 ? 16.939 12.211 -9.457 1.00 84.19 75 SER A CA 1
ATOM 633 C C . SER A 1 75 ? 16.245 12.027 -8.104 1.00 84.19 75 SER A C 1
ATOM 635 O O . SER A 1 75 ? 16.879 11.574 -7.152 1.00 84.19 75 SER A O 1
ATOM 637 N N . ARG A 1 76 ? 14.955 12.377 -8.017 1.00 89.88 76 ARG A N 1
ATOM 638 C CA . ARG A 1 76 ? 14.132 12.319 -6.809 1.00 89.88 76 ARG A CA 1
ATOM 639 C C . ARG A 1 76 ? 12.674 12.039 -7.169 1.00 89.88 76 ARG A C 1
ATOM 641 O O . ARG A 1 76 ? 12.212 12.447 -8.230 1.00 89.88 76 ARG A O 1
ATOM 648 N N . ILE A 1 77 ? 11.964 11.386 -6.260 1.00 90.44 77 ILE A N 1
ATOM 649 C CA . ILE A 1 77 ? 10.514 11.218 -6.293 1.00 90.44 77 ILE A CA 1
ATOM 650 C C . ILE A 1 77 ? 9.875 12.370 -5.517 1.00 90.44 77 ILE A C 1
ATOM 652 O O . ILE A 1 77 ? 10.146 12.557 -4.329 1.00 90.44 77 ILE A O 1
ATOM 656 N N . ASP A 1 78 ? 8.995 13.117 -6.174 1.00 88.44 78 ASP A N 1
ATOM 657 C CA . ASP A 1 78 ? 8.240 14.195 -5.545 1.00 88.44 78 ASP A CA 1
ATOM 658 C C . ASP A 1 78 ? 6.837 13.712 -5.158 1.00 88.44 78 ASP A C 1
ATOM 660 O O . ASP A 1 78 ? 6.070 13.254 -6.003 1.00 88.44 78 ASP A O 1
ATOM 664 N N . ILE A 1 79 ? 6.487 13.838 -3.873 1.00 90.06 79 ILE A N 1
ATOM 665 C CA . ILE A 1 79 ? 5.145 13.528 -3.361 1.00 90.06 79 ILE A CA 1
ATOM 666 C C . ILE A 1 79 ? 4.506 14.797 -2.812 1.00 90.06 79 ILE A C 1
ATOM 668 O O . ILE A 1 79 ? 5.036 15.443 -1.904 1.00 90.06 79 ILE A O 1
ATOM 672 N N . ASN A 1 80 ? 3.325 15.133 -3.328 1.00 89.94 80 ASN A N 1
ATOM 673 C CA . ASN A 1 80 ? 2.557 16.275 -2.859 1.00 89.94 80 ASN A CA 1
ATOM 674 C C . ASN A 1 80 ? 1.805 15.943 -1.560 1.00 89.94 80 ASN A C 1
ATOM 676 O O . ASN A 1 80 ? 0.665 15.479 -1.571 1.00 89.94 80 ASN A O 1
ATOM 680 N N . LEU A 1 81 ? 2.429 16.228 -0.414 1.00 90.06 81 LEU A N 1
ATOM 681 C CA . LEU A 1 81 ? 1.816 16.027 0.906 1.00 90.06 81 LEU A CA 1
ATOM 682 C C . LEU A 1 81 ? 0.507 16.815 1.106 1.00 90.06 81 LEU A C 1
ATOM 684 O O . LEU A 1 81 ? -0.322 16.414 1.923 1.00 90.06 81 LEU A O 1
ATOM 688 N N . GLY A 1 82 ? 0.290 17.902 0.356 1.00 87.81 82 GLY A N 1
ATOM 689 C CA . GLY A 1 82 ? -0.928 18.715 0.441 1.00 87.81 82 GLY A CA 1
ATOM 690 C C . GLY A 1 82 ? -2.206 17.968 0.043 1.00 87.81 82 GLY A C 1
ATOM 691 O O . GLY A 1 82 ? -3.297 18.361 0.447 1.00 87.81 82 GLY A O 1
ATOM 692 N N . GLU A 1 83 ? -2.088 16.861 -0.690 1.00 89.81 83 GLU A N 1
ATOM 693 C CA . GLU A 1 83 ? -3.232 16.056 -1.138 1.00 89.81 83 GLU A CA 1
ATOM 694 C C . GLU A 1 83 ? -3.804 15.142 -0.042 1.00 89.81 83 GLU A C 1
ATOM 696 O O . GLU A 1 83 ? -4.903 14.608 -0.191 1.00 89.81 83 GLU A O 1
ATOM 701 N N . TYR A 1 84 ? -3.096 14.980 1.082 1.00 87.75 84 TYR A N 1
ATOM 702 C CA . TYR A 1 84 ? -3.387 13.946 2.081 1.00 87.75 84 TYR A CA 1
ATOM 703 C C . TYR A 1 84 ? -4.124 14.438 3.341 1.00 87.75 84 TYR A C 1
ATOM 705 O O . TYR A 1 84 ? -4.345 13.643 4.250 1.00 87.75 84 TYR A O 1
ATOM 713 N N . ASN A 1 85 ? -4.554 15.707 3.405 1.00 86.06 85 ASN A N 1
ATOM 714 C CA . ASN A 1 85 ? -5.280 16.297 4.551 1.00 86.06 85 ASN A CA 1
ATOM 715 C C . ASN A 1 85 ? -4.659 15.956 5.926 1.00 86.06 85 ASN A C 1
ATOM 717 O O . ASN A 1 85 ? -5.341 15.513 6.853 1.00 86.06 85 ASN A O 1
ATOM 721 N N . LEU A 1 86 ? -3.341 16.116 6.022 1.00 88.25 86 LEU A N 1
ATOM 722 C CA . LEU A 1 86 ? -2.548 15.837 7.217 1.00 88.25 86 LEU A CA 1
ATOM 723 C C . LEU A 1 86 ? -2.657 16.999 8.213 1.00 88.25 86 LEU A C 1
ATOM 725 O O . LEU A 1 86 ? -2.766 18.158 7.805 1.00 88.25 86 LEU A O 1
ATOM 729 N N . ASP A 1 87 ? -2.586 16.713 9.514 1.00 88.31 87 ASP A N 1
ATOM 730 C CA . ASP A 1 87 ? -2.372 17.775 10.500 1.00 88.31 87 ASP A CA 1
ATOM 731 C C . ASP A 1 87 ? -0.949 18.361 10.403 1.00 88.31 87 ASP A C 1
ATOM 733 O O . ASP A 1 87 ? -0.048 17.795 9.775 1.00 88.31 87 ASP A O 1
ATOM 737 N N . SER A 1 88 ? -0.742 19.528 11.014 1.00 88.62 88 SER A N 1
ATOM 738 C CA . SER A 1 88 ? 0.528 20.255 10.929 1.00 88.62 88 SER A CA 1
ATOM 739 C C . SER A 1 88 ? 1.707 19.505 11.556 1.00 88.62 88 SER A C 1
ATOM 741 O O . SER A 1 88 ? 2.837 19.664 11.093 1.00 88.62 88 SER A O 1
ATOM 743 N N . ILE A 1 89 ? 1.460 18.683 12.579 1.00 90.38 89 ILE A N 1
ATOM 744 C CA . ILE A 1 89 ? 2.493 17.913 13.280 1.00 90.38 89 ILE A CA 1
ATOM 745 C C . ILE A 1 89 ? 2.964 16.775 12.376 1.00 90.38 89 ILE A C 1
ATOM 747 O O . ILE A 1 89 ? 4.159 16.624 12.118 1.00 90.38 89 ILE A O 1
ATOM 751 N N . LEU A 1 90 ? 2.023 16.009 11.831 1.00 91.31 90 LEU A N 1
ATOM 752 C CA . LEU A 1 90 ? 2.313 14.889 10.951 1.00 91.31 90 LEU A CA 1
ATOM 753 C C . LEU A 1 90 ? 2.912 15.352 9.623 1.00 91.31 90 LEU A C 1
ATOM 755 O O . LEU A 1 90 ? 3.842 14.727 9.115 1.00 91.31 90 LEU A O 1
ATOM 759 N N . MET A 1 91 ? 2.446 16.485 9.091 1.00 91.94 91 MET A N 1
ATOM 760 C CA . MET A 1 91 ? 3.056 17.107 7.919 1.00 91.94 91 MET A CA 1
ATOM 761 C C . MET A 1 91 ? 4.531 17.434 8.178 1.00 91.94 91 MET A C 1
ATOM 763 O O . MET A 1 91 ? 5.379 17.087 7.358 1.00 91.94 91 MET A O 1
ATOM 767 N N . ALA A 1 92 ? 4.863 18.015 9.337 1.00 92.19 92 ALA A N 1
ATOM 768 C CA . ALA A 1 92 ? 6.248 18.306 9.706 1.00 92.19 92 ALA A CA 1
ATOM 769 C C . ALA A 1 92 ? 7.113 17.037 9.812 1.00 92.19 92 ALA A C 1
ATOM 771 O O . ALA A 1 92 ? 8.264 17.041 9.371 1.00 92.19 92 ALA A O 1
ATOM 772 N N . HIS A 1 93 ? 6.559 15.937 10.333 1.00 92.88 93 HIS A N 1
ATOM 773 C CA . HIS A 1 93 ? 7.257 14.650 10.408 1.00 92.88 93 HIS A CA 1
ATOM 774 C C . HIS A 1 93 ? 7.492 14.004 9.035 1.00 92.88 93 HIS A C 1
ATOM 776 O O . HIS A 1 93 ? 8.482 13.297 8.864 1.00 92.88 93 HIS A O 1
ATOM 782 N N . LEU A 1 94 ? 6.621 14.255 8.053 1.00 94.94 94 LEU A N 1
ATOM 783 C CA . LEU A 1 94 ? 6.719 13.667 6.714 1.00 94.94 94 LEU A CA 1
ATOM 784 C C . LEU A 1 94 ? 7.628 14.447 5.755 1.00 94.94 94 LEU A C 1
ATOM 786 O O . LEU A 1 94 ? 8.152 13.850 4.817 1.00 94.94 94 LEU A O 1
ATOM 790 N N . ILE A 1 95 ? 7.864 15.746 5.985 1.00 94.50 95 ILE A N 1
ATOM 791 C CA . ILE A 1 95 ? 8.704 16.581 5.103 1.00 94.50 95 ILE A CA 1
ATOM 792 C C . ILE A 1 95 ? 10.097 15.976 4.911 1.00 94.50 95 ILE A C 1
ATOM 794 O O . ILE A 1 95 ? 10.560 15.832 3.780 1.00 94.50 95 ILE A O 1
ATOM 798 N N . ARG A 1 96 ? 10.762 15.610 6.011 1.00 94.31 96 ARG A N 1
ATOM 799 C CA . ARG A 1 96 ? 12.120 15.059 5.974 1.00 94.31 96 ARG A CA 1
ATOM 800 C C . ARG A 1 96 ? 12.198 13.755 5.165 1.00 94.31 96 ARG A C 1
ATOM 802 O O . ARG A 1 96 ? 12.932 13.759 4.177 1.00 94.31 96 ARG A O 1
ATOM 809 N N . PRO A 1 97 ? 11.467 12.677 5.501 1.00 95.44 97 PRO A N 1
ATOM 810 C CA . PRO A 1 97 ? 11.584 11.426 4.761 1.00 95.44 97 PRO A CA 1
ATOM 811 C C . PRO A 1 97 ? 11.160 11.566 3.296 1.00 95.44 97 PRO A C 1
ATOM 813 O O . PRO A 1 97 ? 11.801 10.976 2.434 1.00 95.44 97 PRO A O 1
ATOM 816 N N . VAL A 1 98 ? 10.158 12.397 2.982 1.00 94.81 98 VAL A N 1
ATOM 817 C CA . VAL A 1 98 ? 9.782 12.673 1.583 1.00 94.81 98 VAL A CA 1
ATOM 818 C C . VAL A 1 98 ? 10.902 13.388 0.828 1.00 94.81 98 VAL A C 1
ATOM 820 O O . VAL A 1 98 ? 11.184 13.043 -0.315 1.00 94.81 98 VAL A O 1
ATOM 823 N N . SER A 1 99 ? 11.600 14.335 1.462 1.00 94.25 99 SER A N 1
ATOM 824 C CA . SER A 1 99 ? 12.726 15.034 0.827 1.00 94.25 99 SER A CA 1
ATOM 825 C C . SER A 1 99 ? 13.928 14.132 0.519 1.00 94.25 99 SER A C 1
ATOM 827 O O . SER A 1 99 ? 14.754 14.507 -0.309 1.00 94.25 99 SER A O 1
ATOM 829 N N . MET A 1 100 ? 13.996 12.959 1.158 1.00 94.50 100 MET A N 1
ATOM 830 C CA . MET A 1 100 ? 15.054 11.954 1.011 1.00 94.50 100 MET A CA 1
ATOM 831 C C . MET A 1 100 ? 14.694 10.838 0.016 1.00 94.50 100 MET A C 1
ATOM 833 O O . MET A 1 100 ? 15.416 9.846 -0.080 1.00 94.50 100 MET A O 1
ATOM 837 N N . LEU A 1 101 ? 13.573 10.945 -0.707 1.00 94.25 101 LEU A N 1
ATOM 838 C CA . LEU A 1 101 ? 13.188 9.970 -1.732 1.00 94.25 101 LEU A CA 1
ATOM 839 C C . LEU A 1 101 ? 14.021 10.148 -3.012 1.00 94.25 101 LEU A C 1
ATOM 841 O O . LEU A 1 101 ? 13.492 10.450 -4.077 1.00 94.25 101 LEU A O 1
ATOM 845 N N . ASP A 1 102 ? 15.330 9.956 -2.902 1.00 94.31 102 ASP A N 1
ATOM 846 C CA . ASP A 1 102 ? 16.317 9.944 -3.983 1.00 94.31 102 ASP A CA 1
ATOM 847 C C . ASP A 1 102 ? 17.090 8.615 -3.981 1.00 94.31 102 ASP A C 1
ATOM 849 O O . ASP A 1 102 ? 17.034 7.852 -3.018 1.00 94.31 102 ASP A O 1
ATOM 853 N N . ILE A 1 103 ? 17.820 8.306 -5.055 1.00 91.31 103 ILE A N 1
ATOM 854 C CA . ILE A 1 103 ? 18.552 7.029 -5.175 1.00 91.31 103 ILE A CA 1
ATOM 855 C C . ILE A 1 103 ? 19.555 6.825 -4.025 1.00 91.31 103 ILE A C 1
ATOM 857 O O . ILE A 1 103 ? 19.830 5.686 -3.649 1.00 91.31 103 ILE A O 1
ATOM 861 N N . GLU A 1 104 ? 20.111 7.892 -3.451 1.00 91.12 104 GLU A N 1
ATOM 862 C CA . GLU A 1 104 ? 21.135 7.790 -2.411 1.00 91.12 104 GLU A CA 1
ATOM 863 C C . GLU A 1 104 ? 20.541 7.428 -1.048 1.00 91.12 104 GLU A C 1
ATOM 865 O O . GLU A 1 104 ? 21.171 6.672 -0.303 1.00 91.12 104 GLU A O 1
ATOM 870 N N . ASN A 1 105 ? 19.339 7.930 -0.754 1.00 93.50 105 ASN A N 1
ATOM 871 C CA . ASN A 1 105 ? 18.712 7.899 0.565 1.00 93.50 105 ASN A CA 1
ATOM 872 C C . ASN A 1 105 ? 17.368 7.157 0.601 1.00 93.50 105 ASN A C 1
ATOM 874 O O . ASN A 1 105 ? 16.756 7.068 1.667 1.00 93.50 105 ASN A O 1
ATOM 878 N N . VAL A 1 106 ? 16.905 6.593 -0.519 1.00 92.69 106 VAL A N 1
ATOM 879 C CA . VAL A 1 106 ? 15.591 5.938 -0.641 1.00 92.69 106 VAL A CA 1
ATOM 880 C C . VAL A 1 106 ? 15.351 4.859 0.420 1.00 92.69 106 VAL A C 1
ATOM 882 O O . VAL A 1 106 ? 14.232 4.704 0.909 1.00 92.69 106 VAL A O 1
ATOM 885 N N . ASP A 1 107 ? 16.380 4.116 0.828 1.00 91.81 107 ASP A N 1
ATOM 886 C CA . ASP A 1 107 ? 16.255 3.108 1.880 1.00 91.81 107 ASP A CA 1
ATOM 887 C C . ASP A 1 107 ? 16.012 3.725 3.261 1.00 91.81 107 ASP A C 1
ATOM 889 O O . ASP A 1 107 ? 15.186 3.208 4.017 1.00 91.81 107 ASP A O 1
ATOM 893 N N . ILE A 1 108 ? 16.670 4.849 3.557 1.00 92.31 108 ILE A N 1
ATOM 894 C CA . ILE A 1 108 ? 16.473 5.619 4.790 1.00 92.31 108 ILE A CA 1
ATOM 895 C C . ILE A 1 108 ? 15.090 6.274 4.776 1.00 92.31 108 ILE A C 1
ATOM 897 O O . ILE A 1 108 ? 14.358 6.172 5.759 1.00 92.31 108 ILE A O 1
ATOM 901 N N . ALA A 1 109 ? 14.702 6.877 3.652 1.00 94.81 109 ALA A N 1
ATOM 902 C CA . ALA A 1 109 ? 13.399 7.506 3.472 1.00 94.81 109 ALA A CA 1
ATOM 903 C C . ALA A 1 109 ? 12.251 6.518 3.722 1.00 94.81 109 ALA A C 1
ATOM 905 O O . ALA A 1 109 ? 11.367 6.774 4.541 1.00 94.81 109 ALA A O 1
ATOM 906 N N . LEU A 1 110 ? 12.289 5.347 3.077 1.00 94.56 110 LEU A N 1
ATOM 907 C CA . LEU A 1 110 ? 11.272 4.308 3.258 1.00 94.56 110 LEU A CA 1
ATOM 908 C C . LEU A 1 110 ? 11.284 3.716 4.674 1.00 94.56 110 LEU A C 1
ATOM 910 O O . LEU A 1 110 ? 10.227 3.350 5.191 1.00 94.56 110 LEU A O 1
ATOM 914 N N . PHE A 1 111 ? 12.449 3.631 5.322 1.00 93.50 111 PHE A N 1
ATOM 915 C CA . PHE A 1 111 ? 12.537 3.216 6.720 1.00 93.50 111 PHE A CA 1
ATOM 916 C C . PHE A 1 111 ? 11.874 4.230 7.665 1.00 93.50 111 PHE A C 1
ATOM 918 O O . PHE A 1 111 ? 11.053 3.837 8.496 1.00 93.50 111 PHE A O 1
ATOM 925 N N . GLU A 1 112 ? 12.177 5.524 7.515 1.00 94.94 112 GLU A N 1
ATOM 926 C CA . GLU A 1 112 ? 11.564 6.599 8.304 1.00 94.94 112 GLU A CA 1
ATOM 927 C C . GLU A 1 112 ? 10.038 6.647 8.086 1.00 94.94 112 GLU A C 1
ATOM 929 O O . GLU A 1 112 ? 9.287 6.695 9.062 1.00 94.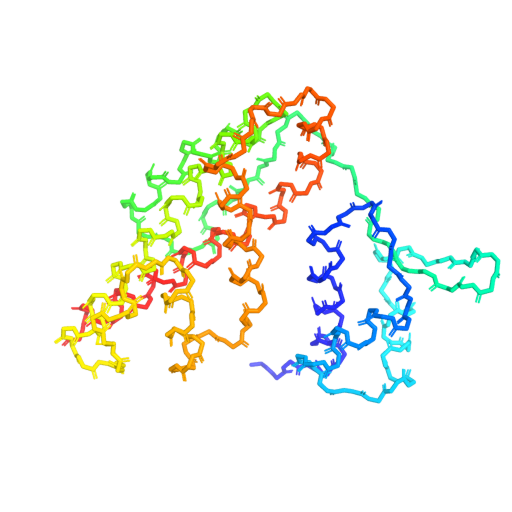94 112 GLU A O 1
ATOM 934 N N . LEU A 1 113 ? 9.555 6.516 6.842 1.00 96.44 113 LEU A N 1
ATOM 935 C CA . LEU A 1 113 ? 8.116 6.393 6.550 1.00 96.44 113 LEU A CA 1
ATOM 936 C C . LEU A 1 113 ? 7.487 5.176 7.242 1.00 96.44 113 LEU A C 1
ATOM 938 O O . LEU A 1 113 ? 6.396 5.280 7.803 1.00 96.44 113 LEU A O 1
ATOM 942 N N . GLY A 1 114 ? 8.184 4.037 7.255 1.00 94.94 114 GLY A N 1
ATOM 943 C CA . GLY A 1 114 ? 7.741 2.832 7.953 1.00 94.94 114 GLY A CA 1
ATOM 944 C C . GLY A 1 114 ? 7.596 3.021 9.466 1.00 94.94 114 GLY A C 1
ATOM 945 O O . GLY A 1 114 ? 6.649 2.496 10.055 1.00 94.94 114 GLY A O 1
ATOM 946 N N . LEU A 1 115 ? 8.492 3.789 10.095 1.00 94.25 115 LEU A N 1
ATOM 947 C CA . LEU A 1 115 ? 8.397 4.133 11.518 1.00 94.25 115 LEU A CA 1
ATOM 948 C C . LEU A 1 115 ? 7.222 5.069 11.807 1.00 94.25 115 LEU A C 1
ATOM 950 O O . LEU A 1 115 ? 6.482 4.834 12.761 1.00 94.25 115 LEU A O 1
ATOM 954 N N . ILE A 1 116 ? 7.028 6.102 10.981 1.00 95.69 116 ILE A N 1
ATOM 955 C CA . ILE A 1 116 ? 5.898 7.033 11.125 1.00 95.69 116 ILE A CA 1
ATOM 956 C C . ILE A 1 116 ? 4.577 6.269 10.991 1.00 95.69 116 ILE A C 1
ATOM 958 O O . ILE A 1 116 ? 3.693 6.416 11.829 1.00 95.69 116 ILE A O 1
ATOM 962 N N . PHE A 1 117 ? 4.471 5.388 9.996 1.00 96.38 117 PHE A N 1
ATOM 963 C CA . PHE A 1 117 ? 3.315 4.514 9.809 1.00 96.38 117 PHE A CA 1
ATOM 964 C C . PHE A 1 117 ? 3.021 3.633 11.027 1.00 96.38 117 PHE A C 1
ATOM 966 O O . PHE A 1 117 ? 1.877 3.571 11.480 1.00 96.38 117 PHE A O 1
ATOM 973 N N . GLU A 1 118 ? 4.034 2.956 11.572 1.00 95.06 118 GLU A N 1
ATOM 974 C CA . GLU A 1 118 ? 3.858 2.104 12.749 1.00 95.06 118 GLU A CA 1
ATOM 975 C C . GLU A 1 118 ? 3.399 2.904 13.974 1.00 95.06 118 GLU A C 1
ATOM 977 O O . GLU A 1 118 ? 2.520 2.445 14.708 1.00 95.06 118 GLU A O 1
ATOM 982 N N . ASN A 1 119 ? 3.961 4.098 14.177 1.00 95.12 119 ASN A N 1
ATOM 983 C CA . ASN A 1 119 ? 3.589 4.976 15.281 1.00 95.12 119 ASN A CA 1
ATOM 984 C C . ASN A 1 119 ? 2.153 5.491 15.138 1.00 95.12 119 ASN A C 1
ATOM 986 O O . ASN A 1 119 ? 1.385 5.367 16.087 1.00 95.12 119 ASN A O 1
ATOM 990 N N . GLU A 1 120 ? 1.752 5.976 13.961 1.00 95.19 120 GLU A N 1
ATOM 991 C CA . GLU A 1 120 ? 0.382 6.464 13.736 1.00 95.19 120 GLU A CA 1
ATOM 992 C C . GLU A 1 120 ? -0.662 5.352 13.890 1.00 95.19 120 GLU A C 1
ATOM 994 O O . GLU A 1 120 ? -1.695 5.557 14.527 1.00 95.19 120 GLU A O 1
ATOM 999 N N . LEU A 1 121 ? -0.383 4.145 13.383 1.00 95.69 121 LEU A N 1
ATOM 1000 C CA . LEU A 1 121 ? -1.251 2.985 13.600 1.00 95.69 121 LEU A CA 1
ATOM 1001 C C . LEU A 1 121 ? -1.385 2.663 15.095 1.00 95.69 121 LEU A C 1
ATOM 1003 O O . LEU A 1 121 ? -2.481 2.383 15.584 1.00 95.69 121 LEU A O 1
ATOM 1007 N N . LYS A 1 122 ? -0.274 2.703 15.833 1.00 95.50 122 LYS A N 1
ATOM 1008 C CA . LYS A 1 122 ? -0.263 2.439 17.272 1.00 95.50 122 LYS A CA 1
ATOM 1009 C C . LYS A 1 122 ? -1.049 3.494 18.048 1.00 95.50 122 LYS A C 1
ATOM 1011 O O . LYS A 1 122 ? -1.824 3.128 18.927 1.00 95.50 122 LYS A O 1
ATOM 1016 N N . GLU A 1 123 ? -0.858 4.772 17.741 1.00 94.56 123 GLU A N 1
ATOM 1017 C CA . GLU A 1 123 ? -1.596 5.872 18.368 1.00 94.56 123 GLU A CA 1
ATOM 1018 C C . GLU A 1 123 ? -3.094 5.771 18.091 1.00 94.56 123 GLU A C 1
ATOM 1020 O O . GLU A 1 123 ? -3.887 5.827 19.027 1.00 94.56 123 GLU A O 1
ATOM 1025 N N . TYR A 1 124 ? -3.484 5.514 16.839 1.00 95.50 124 TYR A N 1
ATOM 1026 C CA . TYR A 1 124 ? -4.881 5.264 16.489 1.00 95.50 124 TYR A CA 1
ATOM 1027 C C . TYR A 1 124 ? -5.486 4.123 17.321 1.00 95.50 124 TYR A C 1
ATOM 1029 O O . TYR A 1 124 ? -6.552 4.287 17.909 1.00 95.50 124 TYR A O 1
ATOM 1037 N N . LEU A 1 125 ? -4.805 2.975 17.418 1.00 95.31 125 LEU A N 1
ATOM 1038 C CA . LEU A 1 125 ? -5.298 1.836 18.197 1.00 95.31 125 LEU A CA 1
ATOM 1039 C C . LEU A 1 125 ? -5.401 2.141 19.700 1.00 95.31 125 LEU A C 1
ATOM 1041 O O . LEU A 1 125 ? -6.291 1.609 20.363 1.00 95.31 125 LEU A O 1
ATOM 1045 N N . LEU A 1 126 ? -4.510 2.974 20.250 1.00 94.50 126 LEU A N 1
ATOM 1046 C CA . LEU A 1 126 ? -4.604 3.427 21.641 1.00 94.50 126 LEU A CA 1
ATOM 1047 C C . LEU A 1 126 ? -5.847 4.289 21.856 1.00 94.50 126 LEU A C 1
ATOM 1049 O O . LEU A 1 126 ? -6.617 4.008 22.774 1.00 94.50 126 LEU A O 1
ATOM 1053 N N . GLU A 1 127 ? -6.078 5.277 20.993 1.00 94.50 127 GLU A N 1
ATOM 1054 C CA . GLU A 1 127 ? -7.250 6.149 21.100 1.00 94.50 127 GLU A CA 1
ATOM 1055 C C . GLU A 1 127 ? -8.555 5.383 20.884 1.00 94.50 127 GLU A C 1
ATOM 1057 O O . GLU A 1 127 ? -9.494 5.509 21.670 1.00 94.50 127 GLU A O 1
ATOM 1062 N N . ALA A 1 128 ? -8.597 4.506 19.882 1.00 93.69 128 ALA A N 1
ATOM 1063 C CA . ALA A 1 128 ? -9.769 3.689 19.595 1.00 93.69 128 ALA A CA 1
ATOM 1064 C C . ALA A 1 128 ? -10.078 2.697 20.730 1.00 93.69 128 ALA A C 1
ATOM 1066 O O . ALA A 1 128 ? -11.244 2.405 20.999 1.00 93.69 128 ALA A O 1
ATOM 1067 N N . ARG A 1 129 ? -9.049 2.216 21.445 1.00 93.62 129 ARG A N 1
ATOM 1068 C CA . ARG A 1 129 ? -9.213 1.412 22.663 1.00 93.62 129 ARG A CA 1
ATOM 1069 C C . ARG A 1 129 ? -9.775 2.237 23.816 1.00 93.62 129 ARG A C 1
ATOM 1071 O O . ARG A 1 129 ? -10.688 1.773 24.493 1.00 93.62 129 ARG A O 1
ATOM 1078 N N . ASN A 1 130 ? -9.216 3.420 24.059 1.00 92.44 130 ASN A N 1
ATOM 1079 C CA . ASN A 1 130 ? -9.616 4.286 25.170 1.00 92.44 130 ASN A CA 1
ATOM 1080 C C . ASN A 1 130 ? -11.072 4.748 25.026 1.00 92.44 130 ASN A C 1
ATOM 1082 O O . ASN A 1 130 ? -11.797 4.804 26.016 1.00 92.44 130 ASN A O 1
ATOM 1086 N N . ASN A 1 131 ? -11.512 4.984 23.789 1.00 92.38 131 ASN A N 1
ATOM 1087 C CA . ASN A 1 131 ? -12.866 5.428 23.460 1.00 92.38 131 ASN A CA 1
ATOM 1088 C C . ASN A 1 131 ? -13.827 4.276 23.120 1.00 92.38 131 ASN A C 1
ATOM 1090 O O . ASN A 1 131 ? -14.973 4.512 22.750 1.00 92.38 131 ASN A O 1
ATOM 1094 N N . SER A 1 132 ? -13.389 3.018 23.261 1.00 90.62 132 SER A N 1
ATOM 1095 C CA . SER A 1 132 ? -14.188 1.818 22.958 1.00 90.62 132 SER A CA 1
ATOM 1096 C C . SER A 1 132 ? -14.784 1.793 21.538 1.00 90.62 132 SER A C 1
ATOM 1098 O O . SER A 1 132 ? -15.828 1.183 21.313 1.00 90.62 132 SER A O 1
ATOM 1100 N N . THR A 1 133 ? -14.121 2.434 20.568 1.00 90.31 133 THR A N 1
ATOM 1101 C CA . THR A 1 133 ? -14.551 2.483 19.160 1.00 90.31 133 THR A CA 1
ATOM 1102 C C . THR A 1 133 ? -14.420 1.118 18.483 1.00 90.31 133 THR A C 1
ATOM 1104 O O . THR A 1 133 ? -15.252 0.753 17.657 1.00 90.31 133 THR A O 1
ATOM 1107 N N . ILE A 1 134 ? -13.375 0.361 18.832 1.00 91.00 134 ILE A N 1
ATOM 1108 C CA . ILE A 1 134 ? -13.106 -0.998 18.339 1.00 91.00 134 ILE A CA 1
ATOM 1109 C C . ILE A 1 134 ? -12.547 -1.871 19.467 1.00 91.00 134 ILE A C 1
ATOM 1111 O O . ILE A 1 134 ? -12.067 -1.371 20.490 1.00 91.00 134 ILE A O 1
ATOM 1115 N N . THR A 1 135 ? -12.547 -3.189 19.270 1.00 91.12 135 THR A N 1
ATOM 1116 C CA . THR A 1 135 ? -12.002 -4.117 20.266 1.00 91.12 135 THR A CA 1
ATOM 1117 C C . THR A 1 135 ? -10.492 -4.277 20.090 1.00 91.12 135 THR A C 1
ATOM 1119 O O . THR A 1 135 ? -10.033 -5.022 19.225 1.00 91.12 135 THR A O 1
ATOM 1122 N N . VAL A 1 136 ? -9.705 -3.627 20.955 1.00 92.06 136 VAL A N 1
ATOM 1123 C CA . VAL A 1 136 ? -8.235 -3.758 20.986 1.00 92.06 136 VAL A CA 1
ATOM 1124 C C . VAL A 1 136 ? -7.785 -4.471 22.259 1.00 92.06 136 VAL A C 1
ATOM 1126 O O . VAL A 1 136 ? -7.934 -3.949 23.369 1.00 92.06 136 VAL A O 1
ATOM 1129 N N . VAL A 1 137 ? -7.170 -5.650 22.123 1.00 91.31 137 VAL A N 1
ATOM 1130 C CA . VAL A 1 137 ? -6.584 -6.374 23.265 1.00 91.31 137 VAL A CA 1
ATOM 1131 C C . VAL A 1 137 ? -5.093 -6.070 23.417 1.00 91.31 137 VAL A 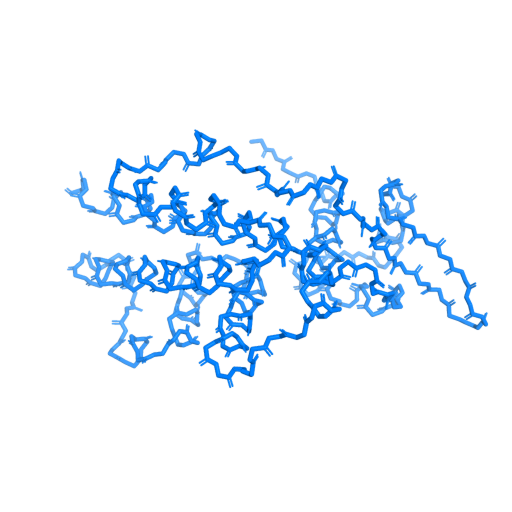C 1
ATOM 1133 O O . VAL A 1 137 ? -4.403 -5.715 22.467 1.00 91.31 137 VAL A O 1
ATOM 1136 N N . GLN A 1 138 ? -4.530 -6.279 24.612 1.00 87.75 138 GLN A N 1
ATOM 1137 C CA . GLN A 1 138 ? -3.105 -6.005 24.874 1.00 87.75 138 GLN A CA 1
ATOM 1138 C C . GLN A 1 138 ? -2.153 -6.764 23.928 1.00 87.75 138 GLN A C 1
ATOM 1140 O O . GLN A 1 138 ? -1.051 -6.298 23.645 1.00 87.75 138 GLN A O 1
ATOM 1145 N N . LYS A 1 139 ? -2.568 -7.938 23.432 1.00 90.19 139 LYS A N 1
ATOM 1146 C CA . LYS A 1 139 ? -1.805 -8.714 22.447 1.00 90.19 139 LYS A CA 1
ATOM 1147 C C . LYS A 1 139 ? -1.707 -8.002 21.092 1.00 90.19 139 LYS A C 1
ATOM 1149 O O . LYS A 1 139 ? -0.664 -8.127 20.455 1.00 90.19 139 LYS A O 1
ATOM 1154 N N . ASP A 1 140 ? -2.736 -7.255 20.689 1.00 89.62 140 ASP A N 1
ATOM 1155 C CA . ASP A 1 140 ? -2.786 -6.557 19.398 1.00 89.62 140 ASP A CA 1
ATOM 1156 C C . ASP A 1 140 ? -1.700 -5.473 19.313 1.00 89.62 140 ASP A C 1
ATOM 1158 O O . ASP A 1 140 ? -1.074 -5.292 18.274 1.00 89.62 140 ASP A O 1
ATOM 1162 N N . MET A 1 141 ? -1.364 -4.849 20.444 1.00 89.19 141 MET A N 1
ATOM 1163 C CA . MET A 1 141 ? -0.405 -3.739 20.540 1.00 89.19 141 MET A CA 1
ATOM 1164 C C . MET A 1 141 ? 1.075 -4.157 20.575 1.00 89.19 141 MET A C 1
ATOM 1166 O O . MET A 1 141 ? 1.950 -3.309 20.748 1.00 89.19 141 MET A O 1
ATOM 1170 N N . ARG A 1 142 ? 1.392 -5.458 20.489 1.00 88.50 142 ARG A N 1
ATOM 1171 C CA . ARG A 1 142 ? 2.764 -5.954 20.724 1.00 88.50 142 ARG A CA 1
ATOM 1172 C C . ARG A 1 142 ? 3.711 -5.765 19.546 1.00 88.50 142 ARG A C 1
ATOM 1174 O O . ARG A 1 142 ? 4.903 -5.567 19.766 1.00 88.50 142 ARG A O 1
ATOM 1181 N N . ARG A 1 143 ? 3.230 -5.957 18.318 1.00 91.19 143 ARG A N 1
ATOM 1182 C CA . ARG A 1 143 ? 4.042 -5.944 17.093 1.00 91.19 143 ARG A CA 1
ATOM 1183 C C . ARG A 1 143 ? 3.230 -5.360 15.946 1.00 91.19 143 ARG A C 1
ATOM 1185 O O . ARG A 1 143 ? 2.013 -5.507 15.924 1.00 91.19 143 ARG A O 1
ATOM 1192 N N . LEU A 1 144 ? 3.906 -4.813 14.937 1.00 90.62 144 LEU A N 1
ATOM 1193 C CA . LEU A 1 144 ? 3.239 -4.296 13.740 1.00 90.62 144 LEU A CA 1
ATOM 1194 C C . LEU A 1 144 ? 2.300 -5.320 13.083 1.00 90.62 144 LEU A C 1
ATOM 1196 O O . LEU A 1 144 ? 1.191 -4.976 12.693 1.00 90.62 144 LEU A O 1
ATOM 1200 N N . SER A 1 145 ? 2.688 -6.599 13.036 1.00 90.69 145 SER A N 1
ATOM 1201 C CA . SER A 1 145 ? 1.825 -7.660 12.500 1.00 90.69 145 SER A CA 1
ATOM 1202 C C . SER A 1 145 ? 0.496 -7.784 13.250 1.00 90.69 145 SER A C 1
ATOM 1204 O O . SER A 1 145 ? -0.543 -7.881 12.616 1.00 90.69 145 SER A O 1
ATOM 1206 N N . THR A 1 146 ? 0.517 -7.741 14.586 1.00 91.88 146 THR A N 1
ATOM 1207 C CA . THR A 1 146 ? -0.697 -7.897 15.399 1.00 91.88 146 THR A CA 1
ATOM 1208 C C . THR A 1 146 ? -1.565 -6.642 15.372 1.00 91.88 146 THR A C 1
ATOM 1210 O O . THR A 1 146 ? -2.784 -6.748 15.468 1.00 91.88 146 THR A O 1
ATOM 1213 N N . MET A 1 147 ? -0.956 -5.466 15.189 1.00 93.75 147 MET A N 1
ATOM 1214 C CA . MET A 1 147 ? -1.690 -4.216 14.977 1.00 93.75 147 MET A CA 1
ATOM 1215 C C . MET A 1 147 ? -2.436 -4.240 13.639 1.00 93.75 147 MET A C 1
ATOM 1217 O O . MET A 1 147 ? -3.605 -3.869 13.583 1.00 93.75 147 MET A O 1
ATOM 1221 N N . ILE A 1 148 ? -1.790 -4.744 12.583 1.00 92.19 148 ILE A N 1
ATOM 1222 C CA . ILE A 1 148 ? -2.409 -4.929 11.264 1.00 92.19 148 ILE A CA 1
ATOM 1223 C C . ILE A 1 148 ? -3.555 -5.941 11.333 1.00 92.19 148 ILE A C 1
ATOM 1225 O O . ILE A 1 148 ? -4.649 -5.656 10.850 1.00 92.19 148 ILE A O 1
ATOM 1229 N N . ASP A 1 149 ? -3.336 -7.092 11.974 1.00 90.25 149 ASP A N 1
ATOM 1230 C CA . ASP A 1 149 ? -4.380 -8.108 12.140 1.00 90.25 149 ASP A CA 1
ATOM 1231 C C . ASP A 1 149 ? -5.605 -7.535 12.875 1.00 90.25 149 ASP A C 1
ATOM 1233 O O . ASP A 1 149 ? -6.739 -7.849 12.519 1.00 90.25 149 ASP A O 1
ATOM 1237 N N . CYS A 1 150 ? -5.386 -6.661 13.864 1.00 91.81 150 CYS A N 1
ATOM 1238 C CA . CYS A 1 150 ? -6.447 -5.967 14.590 1.00 91.81 150 CYS A CA 1
ATOM 1239 C C . CYS A 1 150 ? -7.271 -5.053 13.671 1.00 91.81 150 CYS A C 1
ATOM 1241 O O . CYS A 1 150 ? -8.480 -5.233 13.563 1.00 91.81 150 CYS A O 1
ATOM 1243 N N . VAL A 1 151 ? -6.640 -4.127 12.939 1.00 92.94 151 VAL A N 1
ATOM 1244 C CA . VAL A 1 151 ? -7.384 -3.192 12.067 1.00 92.94 151 VAL A CA 1
ATOM 1245 C C . VAL A 1 151 ? -8.087 -3.882 10.896 1.00 92.94 151 VAL A C 1
ATOM 1247 O O . VAL A 1 151 ? -9.106 -3.387 10.419 1.00 92.94 151 VAL A O 1
ATOM 1250 N N . VAL A 1 152 ? -7.585 -5.036 10.446 1.00 89.75 152 VAL A N 1
ATOM 1251 C CA . VAL A 1 152 ? -8.273 -5.867 9.448 1.00 89.75 152 VAL A CA 1
ATOM 1252 C C . VAL A 1 152 ? -9.459 -6.605 10.075 1.00 89.75 152 VAL A C 1
ATOM 1254 O O . VAL A 1 152 ? -10.550 -6.591 9.506 1.00 89.75 152 VAL A O 1
ATOM 1257 N N . ARG A 1 153 ? -9.279 -7.214 11.257 1.00 91.50 153 ARG A N 1
ATOM 1258 C CA . ARG A 1 153 ? -10.340 -7.922 11.998 1.00 91.50 153 ARG A CA 1
ATOM 1259 C C . ARG A 1 153 ? -11.521 -7.011 12.317 1.00 91.50 153 ARG A C 1
ATOM 1261 O O . ARG A 1 153 ? -12.662 -7.416 12.130 1.00 91.50 153 ARG A O 1
ATOM 1268 N N . GLU A 1 154 ? -11.240 -5.795 12.772 1.00 91.06 154 GLU A N 1
ATOM 1269 C CA . GLU A 1 154 ? -12.258 -4.807 13.144 1.00 91.06 154 GLU A CA 1
ATOM 1270 C C . GLU A 1 154 ? -12.832 -4.063 11.918 1.00 91.06 154 GLU A C 1
ATOM 1272 O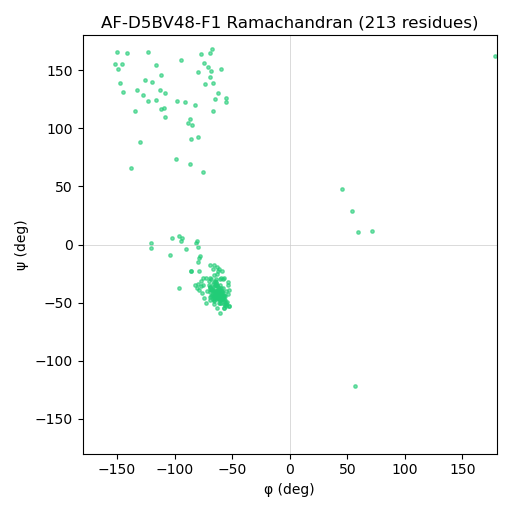 O . GLU A 1 154 ? -13.659 -3.169 12.064 1.00 91.06 154 GLU A O 1
ATOM 1277 N N . GLY A 1 155 ? -12.409 -4.413 10.695 1.00 86.75 155 GLY A N 1
ATOM 1278 C CA . GLY A 1 155 ? -12.943 -3.840 9.456 1.00 86.75 155 GLY A CA 1
ATOM 1279 C C . GLY A 1 155 ? -12.533 -2.389 9.183 1.00 86.75 155 GLY A C 1
ATOM 1280 O O . GLY A 1 155 ? -13.072 -1.777 8.262 1.00 86.75 155 GLY A O 1
ATOM 1281 N N . VAL A 1 156 ? -11.569 -1.850 9.936 1.00 89.06 156 VAL A N 1
ATOM 1282 C CA . VAL A 1 156 ? -11.023 -0.495 9.751 1.00 89.06 156 VAL A CA 1
ATOM 1283 C C . VAL A 1 156 ? -10.328 -0.387 8.394 1.00 89.06 156 VAL A C 1
ATOM 1285 O O . VAL A 1 156 ? -10.519 0.582 7.663 1.00 89.06 156 VAL A O 1
ATOM 1288 N N . VAL A 1 157 ? -9.566 -1.419 8.014 1.00 87.56 157 VAL A N 1
ATOM 1289 C CA . VAL A 1 157 ? -8.928 -1.518 6.697 1.00 87.56 157 VAL A CA 1
ATOM 1290 C C . VAL A 1 157 ? -9.365 -2.796 5.995 1.00 87.56 157 VAL A C 1
ATOM 1292 O O . VAL A 1 157 ? -9.140 -3.901 6.475 1.00 87.56 157 VAL A O 1
ATOM 1295 N N . THR A 1 158 ? -9.933 -2.647 4.799 1.00 74.19 158 THR A N 1
ATOM 1296 C CA . THR A 1 158 ? -10.409 -3.777 3.982 1.00 74.19 158 THR A CA 1
ATOM 1297 C C . THR A 1 158 ? -9.320 -4.407 3.115 1.00 74.19 158 THR A C 1
ATOM 1299 O O . THR A 1 158 ? -9.433 -5.569 2.745 1.00 74.19 158 THR A O 1
ATOM 1302 N N . LYS A 1 159 ? -8.246 -3.667 2.812 1.00 75.31 159 LYS A N 1
ATOM 1303 C CA . LYS A 1 159 ? -7.113 -4.134 1.998 1.00 75.31 159 LYS A CA 1
ATOM 1304 C C . LYS A 1 159 ? -5.939 -4.580 2.871 1.00 75.31 159 LYS A C 1
ATOM 1306 O O . LYS A 1 159 ? -4.933 -3.881 2.980 1.00 75.31 159 LYS A O 1
ATOM 1311 N N . GLY A 1 160 ? -6.072 -5.740 3.512 1.00 75.81 160 GLY A N 1
ATOM 1312 C CA . GLY A 1 160 ? -5.042 -6.274 4.416 1.00 75.81 160 GLY A CA 1
ATOM 1313 C C . GLY A 1 160 ? -3.701 -6.583 3.731 1.00 75.81 160 GLY A C 1
ATOM 1314 O O . GLY A 1 160 ? -2.650 -6.526 4.375 1.00 75.81 160 GLY A O 1
ATOM 1315 N N . HIS A 1 161 ? -3.712 -6.857 2.422 1.00 77.88 161 HIS A N 1
ATOM 1316 C CA . HIS A 1 161 ? -2.491 -7.121 1.660 1.00 77.88 161 HIS A CA 1
ATOM 1317 C C . HIS A 1 161 ? -1.587 -5.883 1.567 1.00 77.88 161 HIS A C 1
ATOM 1319 O O . HIS A 1 161 ? -0.397 -6.019 1.817 1.00 77.88 161 HIS A O 1
ATOM 1325 N N . HIS A 1 162 ? -2.137 -4.675 1.365 1.00 85.12 162 HIS A N 1
ATOM 1326 C CA . HIS A 1 162 ? -1.341 -3.441 1.375 1.00 85.12 162 HIS A CA 1
ATOM 1327 C C . HIS A 1 162 ? -0.573 -3.279 2.692 1.00 85.12 162 HIS A C 1
ATOM 1329 O O . HIS A 1 162 ? 0.626 -3.016 2.699 1.00 85.12 162 HIS A O 1
ATOM 1335 N N . LEU A 1 163 ? -1.258 -3.463 3.826 1.00 85.44 163 LEU A N 1
ATOM 1336 C CA . LEU A 1 163 ? -0.625 -3.348 5.140 1.00 85.44 163 LEU A CA 1
ATOM 1337 C C . LEU A 1 163 ? 0.435 -4.436 5.349 1.00 85.44 163 LEU A C 1
ATOM 1339 O O . LEU A 1 163 ? 1.477 -4.181 5.951 1.00 85.44 163 LEU A O 1
ATOM 1343 N N . SER A 1 164 ? 0.196 -5.638 4.821 1.00 84.44 164 SER A N 1
ATOM 1344 C CA . SER A 1 164 ? 1.179 -6.725 4.836 1.00 84.44 164 SER A CA 1
ATOM 1345 C C . SER A 1 164 ? 2.428 -6.370 4.027 1.00 84.44 164 SER A C 1
ATOM 1347 O O . SER A 1 164 ? 3.533 -6.579 4.529 1.00 84.44 164 SER A O 1
ATOM 1349 N N . THR A 1 165 ? 2.267 -5.759 2.849 1.00 86.62 165 THR A N 1
ATOM 1350 C CA . THR A 1 165 ? 3.365 -5.237 2.025 1.00 86.62 165 THR A CA 1
ATOM 1351 C C . THR A 1 165 ? 4.155 -4.160 2.770 1.00 86.62 165 THR A C 1
ATOM 1353 O O . THR A 1 165 ? 5.372 -4.277 2.906 1.00 86.62 165 THR A O 1
ATOM 1356 N N . LEU A 1 166 ? 3.483 -3.157 3.349 1.00 89.25 166 LEU A N 1
ATOM 1357 C CA . LEU A 1 166 ? 4.141 -2.101 4.132 1.00 89.25 166 LEU A CA 1
ATOM 1358 C C . LEU A 1 166 ? 4.921 -2.664 5.331 1.00 89.25 166 LEU A C 1
ATOM 1360 O O . LEU A 1 166 ? 6.039 -2.233 5.618 1.00 89.25 166 LEU A O 1
ATOM 1364 N N . ARG A 1 167 ? 4.362 -3.669 6.016 1.00 89.56 167 ARG A N 1
ATOM 1365 C CA . ARG A 1 167 ? 5.034 -4.382 7.111 1.00 89.56 167 ARG A CA 1
ATOM 1366 C C . ARG A 1 167 ? 6.285 -5.111 6.633 1.00 89.56 167 ARG A C 1
ATOM 1368 O O . ARG A 1 167 ? 7.298 -5.083 7.330 1.00 89.56 167 ARG A O 1
ATOM 1375 N N . GLU A 1 168 ? 6.206 -5.813 5.507 1.00 87.00 168 GLU A N 1
ATOM 1376 C CA . GLU A 1 168 ? 7.347 -6.528 4.931 1.00 87.00 168 GLU A CA 1
ATOM 1377 C C . GLU A 1 168 ? 8.466 -5.559 4.559 1.00 87.00 168 GLU A C 1
ATOM 1379 O O . GLU A 1 168 ? 9.602 -5.775 4.976 1.00 87.00 168 GLU A O 1
ATOM 1384 N N . GLU A 1 169 ? 8.148 -4.446 3.896 1.00 88.31 169 GLU A N 1
ATOM 1385 C CA . GLU A 1 169 ? 9.138 -3.413 3.577 1.00 88.31 169 GLU A CA 1
ATOM 1386 C C . GLU A 1 169 ? 9.752 -2.803 4.845 1.00 88.31 169 GLU A C 1
ATOM 1388 O O . GLU A 1 169 ? 10.977 -2.760 4.964 1.00 88.31 169 GLU A O 1
ATOM 1393 N N . ARG A 1 170 ? 8.946 -2.438 5.852 1.00 86.56 170 ARG A N 1
ATOM 1394 C CA . ARG A 1 170 ? 9.452 -1.928 7.140 1.00 86.56 170 ARG A CA 1
ATOM 1395 C C . ARG A 1 170 ? 10.395 -2.929 7.811 1.00 86.56 170 ARG A C 1
ATOM 1397 O O . ARG A 1 170 ? 11.467 -2.549 8.275 1.00 86.56 170 ARG A O 1
ATOM 1404 N N . ASN A 1 171 ? 10.025 -4.208 7.871 1.00 84.31 171 ASN A N 1
ATOM 1405 C CA . ASN A 1 171 ? 10.845 -5.239 8.515 1.00 84.31 171 ASN A CA 1
ATOM 1406 C C . ASN A 1 171 ? 12.134 -5.531 7.741 1.00 84.31 171 ASN A C 1
ATOM 1408 O O . ASN A 1 171 ? 13.191 -5.669 8.359 1.00 84.31 171 ASN A O 1
ATOM 1412 N N . ASN A 1 172 ? 12.056 -5.582 6.409 1.00 84.31 172 ASN A N 1
ATOM 1413 C CA . ASN A 1 172 ? 13.217 -5.764 5.543 1.00 84.31 172 ASN A CA 1
ATOM 1414 C C . ASN A 1 172 ? 14.228 -4.628 5.725 1.00 84.31 172 ASN A C 1
ATOM 1416 O O . ASN A 1 172 ? 15.425 -4.884 5.687 1.00 84.31 172 ASN A O 1
ATOM 1420 N N . ARG A 1 173 ? 13.777 -3.392 5.971 1.00 83.25 173 ARG A N 1
ATOM 1421 C CA . ARG A 1 173 ? 14.671 -2.251 6.228 1.00 83.25 173 ARG A CA 1
ATOM 1422 C C . ARG A 1 173 ? 15.164 -2.171 7.670 1.00 83.25 173 ARG A C 1
ATOM 1424 O O . ARG A 1 173 ? 16.321 -1.839 7.882 1.00 83.25 173 ARG A O 1
ATOM 1431 N N . ALA A 1 174 ? 14.344 -2.551 8.650 1.00 77.38 174 ALA A N 1
ATOM 1432 C CA . ALA A 1 174 ? 14.740 -2.557 10.061 1.00 77.38 174 ALA A CA 1
ATOM 1433 C C . ALA A 1 174 ? 15.788 -3.632 10.409 1.00 77.38 174 ALA A C 1
ATOM 1435 O O . ALA A 1 174 ? 16.555 -3.464 11.355 1.00 77.38 174 ALA A O 1
ATOM 1436 N N . HIS A 1 175 ? 15.794 -4.753 9.682 1.00 74.56 175 HIS A N 1
ATOM 1437 C CA . HIS A 1 175 ? 16.669 -5.901 9.955 1.00 74.56 175 HIS A CA 1
ATOM 1438 C C . HIS A 1 175 ? 17.597 -6.265 8.789 1.00 74.56 175 HIS A C 1
ATOM 1440 O O . HIS A 1 175 ? 18.403 -7.190 8.910 1.00 74.56 175 HIS A O 1
ATOM 1446 N N . GLY A 1 176 ? 17.473 -5.573 7.657 1.00 72.25 176 GLY A N 1
ATOM 1447 C CA . GLY A 1 176 ? 18.300 -5.788 6.478 1.00 72.25 176 GLY A CA 1
ATOM 1448 C C . GLY A 1 176 ? 19.688 -5.177 6.611 1.00 72.25 176 GLY A C 1
ATOM 1449 O O . GLY A 1 176 ? 19.952 -4.322 7.455 1.00 72.25 176 GLY A O 1
ATOM 1450 N N . LYS A 1 177 ? 20.592 -5.620 5.737 1.00 78.94 177 LYS A N 1
ATOM 1451 C CA . LYS A 1 177 ? 21.864 -4.927 5.520 1.00 78.94 177 LYS A CA 1
ATOM 1452 C C . LYS A 1 177 ? 21.611 -3.655 4.716 1.00 78.94 177 LYS A C 1
ATOM 1454 O O . LYS A 1 177 ? 20.627 -3.572 3.980 1.00 78.94 177 LYS A O 1
ATOM 1459 N N . GLN A 1 178 ? 22.518 -2.692 4.841 1.00 82.38 178 GLN A N 1
ATOM 1460 C CA . GLN A 1 178 ? 22.511 -1.515 3.982 1.00 82.38 178 GLN A CA 1
ATOM 1461 C C . GLN A 1 178 ? 22.559 -1.967 2.508 1.00 82.38 178 GLN A C 1
ATOM 1463 O O . GLN A 1 178 ? 23.438 -2.766 2.171 1.00 82.38 178 GLN A O 1
ATOM 1468 N N . PRO A 1 179 ? 21.620 -1.513 1.658 1.00 85.19 179 PRO A N 1
ATOM 1469 C CA . PRO A 1 179 ? 21.558 -1.941 0.270 1.00 85.19 179 PRO A CA 1
ATOM 1470 C C . PRO A 1 179 ? 22.746 -1.411 -0.534 1.00 85.19 179 PRO A C 1
ATOM 1472 O O . PRO A 1 179 ? 23.269 -0.325 -0.260 1.00 85.19 179 PRO A O 1
ATOM 1475 N N . SER A 1 180 ? 23.148 -2.174 -1.547 1.00 88.88 180 SER A N 1
ATOM 1476 C CA . SER A 1 180 ? 24.101 -1.731 -2.564 1.00 88.88 180 SER A CA 1
ATOM 1477 C C . SER A 1 180 ? 23.502 -0.629 -3.451 1.00 88.88 180 SER A C 1
ATOM 1479 O O . SER A 1 180 ? 22.295 -0.388 -3.446 1.00 88.88 180 SER A O 1
ATOM 1481 N N . ILE A 1 181 ? 24.338 0.031 -4.258 1.00 86.62 181 ILE A N 1
ATOM 1482 C CA . ILE A 1 181 ? 23.884 1.056 -5.216 1.00 86.62 181 ILE A CA 1
ATOM 1483 C C . ILE A 1 181 ? 22.874 0.467 -6.216 1.00 86.62 181 ILE A C 1
ATOM 1485 O O . ILE A 1 181 ? 21.853 1.085 -6.508 1.00 86.62 181 ILE A O 1
ATOM 1489 N N . GLU A 1 182 ? 23.122 -0.751 -6.700 1.00 86.75 182 GLU A N 1
ATOM 1490 C CA . GLU A 1 182 ? 22.224 -1.454 -7.624 1.00 86.75 182 GLU A CA 1
ATOM 1491 C C . GLU A 1 182 ? 20.883 -1.782 -6.955 1.00 86.75 182 GLU A C 1
ATOM 1493 O O . GLU A 1 182 ? 19.817 -1.555 -7.527 1.00 86.75 182 GLU A O 1
ATOM 1498 N N . GLU A 1 183 ? 20.919 -2.249 -5.704 1.00 87.88 183 GLU A N 1
ATOM 1499 C CA . GLU A 1 183 ? 19.713 -2.520 -4.919 1.00 87.88 183 GLU A CA 1
ATOM 1500 C C . GLU A 1 183 ? 18.925 -1.238 -4.618 1.00 87.88 183 GLU A C 1
ATOM 1502 O O . GLU A 1 183 ? 17.693 -1.275 -4.605 1.00 87.88 183 GLU A O 1
ATOM 1507 N N . ARG A 1 184 ? 19.605 -0.101 -4.413 1.00 89.12 184 ARG A N 1
ATOM 1508 C CA . ARG A 1 184 ? 18.960 1.210 -4.262 1.00 89.12 184 ARG A CA 1
ATOM 1509 C C . ARG A 1 184 ? 18.307 1.685 -5.552 1.00 89.12 184 ARG A C 1
ATOM 1511 O O . ARG A 1 184 ? 17.196 2.188 -5.479 1.00 89.12 184 ARG A O 1
ATOM 1518 N N . ALA A 1 185 ? 18.917 1.473 -6.717 1.00 86.94 185 ALA A N 1
ATOM 1519 C CA . ALA A 1 185 ? 18.293 1.811 -7.999 1.00 86.94 185 ALA A CA 1
ATOM 1520 C C . ALA A 1 185 ? 17.011 0.991 -8.242 1.00 86.94 185 ALA A C 1
ATOM 1522 O O . ALA A 1 185 ? 15.974 1.533 -8.623 1.00 86.94 185 ALA A O 1
ATOM 1523 N N . VAL A 1 186 ? 17.045 -0.313 -7.939 1.00 87.00 186 VAL A N 1
ATOM 1524 C CA . VAL A 1 186 ? 15.844 -1.165 -7.987 1.00 87.00 186 VAL A CA 1
ATOM 1525 C C . VAL A 1 186 ? 14.802 -0.706 -6.963 1.00 87.00 186 VAL A C 1
ATOM 1527 O O . VAL A 1 186 ? 13.610 -0.679 -7.268 1.00 87.00 186 VAL A O 1
ATOM 1530 N N . LEU A 1 187 ? 15.233 -0.328 -5.755 1.00 88.81 187 LEU A N 1
ATOM 1531 C CA . LEU A 1 187 ? 14.344 0.198 -4.721 1.00 88.81 187 LEU A CA 1
ATOM 1532 C C . LEU A 1 187 ? 13.691 1.514 -5.146 1.00 88.81 187 LEU A C 1
ATOM 1534 O O . LEU A 1 187 ? 12.493 1.672 -4.948 1.00 88.81 187 LEU A O 1
ATOM 1538 N N . PHE A 1 188 ? 14.457 2.419 -5.746 1.00 90.00 188 PHE A N 1
ATOM 1539 C CA . PHE A 1 188 ? 13.996 3.713 -6.229 1.00 90.00 188 PHE A CA 1
ATOM 1540 C C . PHE A 1 188 ? 12.853 3.555 -7.233 1.00 90.00 188 PHE A C 1
ATOM 1542 O O . PHE A 1 188 ? 11.800 4.153 -7.049 1.00 90.00 188 PHE A O 1
ATOM 1549 N N . ASN A 1 189 ? 12.973 2.609 -8.170 1.00 86.81 189 ASN A N 1
ATOM 1550 C CA . ASN A 1 189 ? 11.912 2.304 -9.135 1.00 86.81 189 ASN A CA 1
ATOM 1551 C C . ASN A 1 189 ? 10.596 1.809 -8.509 1.00 86.81 189 ASN A C 1
ATOM 1553 O O . ASN A 1 189 ? 9.556 1.885 -9.150 1.00 86.81 189 ASN A O 1
ATOM 1557 N N . LYS A 1 190 ? 10.602 1.288 -7.277 1.00 87.62 190 LYS A N 1
ATOM 1558 C CA . LYS A 1 190 ? 9.365 0.935 -6.551 1.00 87.62 190 LYS A CA 1
ATOM 1559 C C . LYS A 1 190 ? 8.992 1.927 -5.452 1.00 87.62 190 LYS A C 1
ATOM 1561 O O . LYS A 1 190 ? 7.921 1.811 -4.856 1.00 87.62 190 LYS A O 1
ATOM 1566 N N . ALA A 1 191 ? 9.874 2.873 -5.144 1.00 90.12 191 ALA A N 1
ATOM 1567 C CA . ALA A 1 191 ? 9.751 3.715 -3.967 1.00 90.12 191 ALA A CA 1
ATOM 1568 C C . ALA A 1 191 ? 8.603 4.710 -4.079 1.00 90.12 191 ALA A C 1
ATOM 1570 O O . ALA A 1 191 ? 7.984 4.979 -3.057 1.00 90.12 191 ALA A O 1
ATOM 1571 N N . HIS A 1 192 ? 8.261 5.181 -5.282 1.00 89.75 192 HIS A N 1
ATOM 1572 C CA . HIS A 1 192 ? 7.108 6.058 -5.484 1.00 89.75 192 HIS A CA 1
ATOM 1573 C C . HIS A 1 192 ? 5.825 5.403 -4.979 1.00 89.75 192 HIS A C 1
ATOM 1575 O O . HIS A 1 192 ? 5.163 5.933 -4.089 1.00 89.75 192 HIS A O 1
ATOM 1581 N N . TYR A 1 193 ? 5.528 4.194 -5.462 1.00 88.94 193 TYR A N 1
ATOM 1582 C CA . TYR A 1 193 ? 4.345 3.455 -5.030 1.00 88.94 193 TYR A CA 1
ATOM 1583 C C . TYR A 1 193 ? 4.364 3.166 -3.522 1.00 88.94 193 TYR A C 1
ATOM 1585 O O . TYR A 1 193 ? 3.364 3.381 -2.838 1.00 88.94 193 TYR A O 1
ATOM 1593 N N . LEU A 1 194 ? 5.498 2.706 -2.979 1.00 91.81 194 LEU A N 1
ATOM 1594 C CA . LEU A 1 194 ? 5.605 2.399 -1.549 1.00 91.81 194 LEU A CA 1
ATOM 1595 C C . LEU A 1 194 ? 5.427 3.641 -0.673 1.00 91.81 194 LEU A C 1
ATOM 1597 O O . LEU A 1 194 ? 4.722 3.581 0.332 1.00 91.81 194 LEU A O 1
ATOM 1601 N N . ALA A 1 195 ? 6.053 4.755 -1.043 1.00 93.44 195 ALA A N 1
ATOM 1602 C CA . ALA A 1 195 ? 5.983 5.997 -0.293 1.00 93.44 195 ALA A CA 1
ATOM 1603 C C . ALA A 1 195 ? 4.571 6.594 -0.333 1.00 93.44 195 ALA A C 1
ATOM 1605 O O . ALA A 1 195 ? 4.041 6.946 0.721 1.00 93.44 195 ALA A O 1
ATOM 1606 N N . GLU A 1 196 ? 3.911 6.611 -1.497 1.00 91.81 196 GLU A N 1
ATOM 1607 C CA . GLU A 1 196 ? 2.497 6.991 -1.587 1.00 91.81 196 GLU A CA 1
ATOM 1608 C C . GLU A 1 196 ? 1.608 6.088 -0.727 1.00 91.81 196 GLU A C 1
ATOM 1610 O O . GLU A 1 196 ? 0.706 6.567 -0.035 1.00 91.81 196 GLU A O 1
ATOM 1615 N N . LEU A 1 197 ? 1.859 4.776 -0.740 1.00 92.19 197 LEU A N 1
ATOM 1616 C CA . LEU A 1 197 ? 1.084 3.823 0.043 1.00 92.19 197 LEU A CA 1
ATOM 1617 C C . LEU A 1 197 ? 1.276 4.051 1.550 1.00 92.19 197 LEU A C 1
ATOM 1619 O O . LEU A 1 197 ? 0.284 4.084 2.282 1.00 92.19 197 LEU A O 1
ATOM 1623 N N . PHE A 1 198 ? 2.512 4.274 2.011 1.00 94.94 198 PHE A N 1
ATOM 1624 C CA . PHE A 1 198 ? 2.795 4.658 3.397 1.00 94.94 198 PHE A CA 1
ATOM 1625 C C . PHE A 1 198 ? 2.046 5.934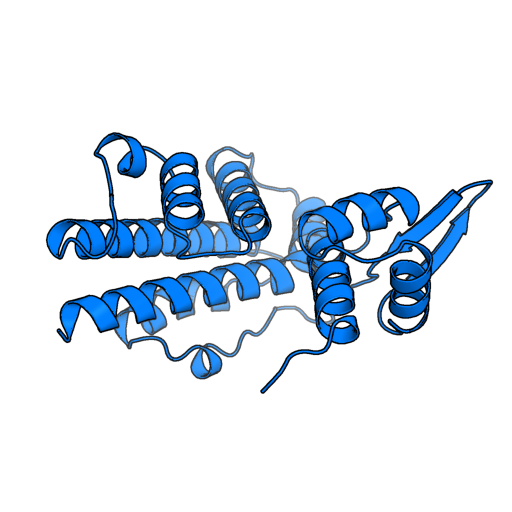 3.779 1.00 94.94 198 PHE A C 1
ATOM 1627 O O . PHE A 1 198 ? 1.286 5.921 4.746 1.00 94.94 198 PHE A O 1
ATOM 1634 N N . ILE A 1 199 ? 2.210 7.011 3.005 1.00 94.69 199 ILE A N 1
ATOM 1635 C CA . ILE A 1 199 ? 1.609 8.321 3.295 1.00 94.69 199 ILE A CA 1
ATOM 1636 C C . ILE A 1 199 ? 0.082 8.226 3.311 1.00 94.69 199 ILE A C 1
ATOM 1638 O O . ILE A 1 199 ? -0.557 8.771 4.209 1.00 94.69 199 ILE A O 1
ATOM 1642 N N . ARG A 1 200 ? -0.517 7.460 2.393 1.00 93.56 200 ARG A N 1
ATOM 1643 C CA . ARG A 1 200 ? -1.964 7.221 2.363 1.00 93.56 200 ARG A CA 1
ATOM 1644 C C . ARG A 1 200 ? -2.476 6.581 3.649 1.00 93.56 200 ARG A C 1
ATOM 1646 O O . ARG A 1 200 ? -3.500 7.018 4.171 1.00 93.56 200 ARG A O 1
ATOM 1653 N N . TYR A 1 201 ? -1.804 5.546 4.152 1.00 94.50 201 TYR A N 1
ATOM 1654 C CA . TYR A 1 201 ? -2.236 4.879 5.383 1.00 94.50 201 TYR A CA 1
ATOM 1655 C C . TYR A 1 201 ? -1.914 5.686 6.641 1.00 94.50 201 TYR A C 1
ATOM 1657 O O . TYR A 1 201 ? -2.727 5.701 7.562 1.00 94.50 201 TYR A O 1
ATOM 1665 N N . ILE A 1 202 ? -0.791 6.403 6.654 1.00 95.69 202 ILE A N 1
ATOM 1666 C CA . ILE A 1 202 ? -0.449 7.388 7.687 1.00 95.69 202 ILE A CA 1
ATOM 1667 C C . ILE A 1 202 ? -1.565 8.436 7.802 1.00 95.69 202 ILE A C 1
ATOM 1669 O O . ILE A 1 202 ? -2.138 8.616 8.874 1.00 95.69 202 ILE A O 1
ATOM 1673 N N . ALA A 1 203 ? -1.951 9.049 6.680 1.00 94.25 203 ALA A N 1
ATOM 1674 C CA . ALA A 1 203 ? -3.038 10.021 6.619 1.00 94.25 203 ALA A CA 1
ATOM 1675 C C . ALA A 1 203 ? -4.386 9.424 7.048 1.00 94.25 203 ALA A C 1
ATOM 1677 O O . ALA A 1 203 ? -5.155 10.056 7.770 1.00 94.25 203 ALA A O 1
ATOM 1678 N N . HIS A 1 204 ? -4.674 8.191 6.625 1.00 93.94 204 HIS A N 1
ATOM 1679 C CA . HIS A 1 204 ? -5.906 7.498 6.986 1.00 93.94 204 HIS A CA 1
ATOM 1680 C C . HIS A 1 204 ? -6.033 7.288 8.500 1.00 93.94 204 HIS A C 1
ATOM 1682 O O . HIS A 1 204 ? -7.061 7.647 9.072 1.00 93.94 204 HIS A O 1
ATOM 1688 N N . PHE A 1 205 ? -4.999 6.753 9.158 1.00 94.88 205 PHE A N 1
ATOM 1689 C CA . PHE A 1 205 ? -5.029 6.535 10.607 1.00 94.88 205 PHE A CA 1
ATOM 1690 C C . PHE A 1 205 ? -5.005 7.844 11.392 1.00 94.88 205 PHE A C 1
ATOM 1692 O O . PHE A 1 205 ? -5.726 7.959 12.381 1.00 94.88 205 PHE A O 1
ATOM 1699 N N . ASN A 1 206 ? -4.273 8.855 10.917 1.00 94.06 206 ASN A N 1
ATOM 1700 C CA . ASN A 1 206 ? -4.299 10.189 11.508 1.00 94.06 206 ASN A CA 1
ATOM 1701 C C . ASN A 1 206 ? -5.707 10.800 11.483 1.00 94.06 206 ASN A C 1
ATOM 1703 O O . ASN A 1 206 ? -6.193 11.287 12.503 1.00 94.06 206 ASN A O 1
ATOM 1707 N N . LYS A 1 207 ? -6.398 10.703 10.342 1.00 93.00 207 LYS A N 1
ATOM 1708 C CA . LYS A 1 207 ? -7.781 11.160 10.208 1.00 93.00 207 LYS A CA 1
ATOM 1709 C C . LYS A 1 207 ? -8.711 10.436 11.186 1.00 93.00 207 LYS A C 1
ATOM 1711 O O . LYS A 1 207 ? -9.435 11.098 11.919 1.00 93.00 207 LYS A O 1
ATOM 1716 N N . LEU A 1 208 ? -8.667 9.102 11.227 1.00 92.44 208 LEU A N 1
ATOM 1717 C CA . LEU A 1 208 ? -9.512 8.316 12.135 1.00 92.44 208 LEU A CA 1
ATOM 1718 C C . LEU A 1 208 ? -9.230 8.630 13.611 1.00 92.44 208 LEU A C 1
ATOM 1720 O O . LEU A 1 208 ? -10.155 8.712 14.413 1.00 92.44 208 LEU A O 1
ATOM 1724 N N . LYS A 1 209 ? -7.958 8.832 13.973 1.00 93.06 209 LYS A N 1
ATOM 1725 C CA . LYS A 1 209 ? -7.541 9.250 15.318 1.00 93.06 209 LYS A CA 1
ATOM 1726 C C . LYS A 1 209 ? -8.183 10.584 15.702 1.00 93.06 209 LYS A C 1
ATOM 1728 O O . LYS A 1 209 ? -8.749 10.703 16.782 1.00 93.06 209 LYS A O 1
ATOM 1733 N N . ARG A 1 210 ? -8.140 11.573 14.807 1.00 90.50 210 ARG A N 1
ATOM 1734 C CA . ARG A 1 210 ? -8.756 12.888 15.033 1.00 90.50 210 ARG A CA 1
ATOM 1735 C C . ARG A 1 210 ? -10.274 12.816 15.157 1.00 90.50 210 ARG A C 1
ATOM 1737 O O . ARG A 1 210 ? -10.823 13.435 16.056 1.00 90.50 210 ARG A O 1
ATOM 1744 N N . GLU A 1 211 ? -10.927 12.018 14.315 1.00 90.81 211 GLU A N 1
ATOM 1745 C CA . GLU A 1 211 ? -12.377 11.792 14.392 1.00 90.81 211 GLU A CA 1
ATOM 1746 C C . GLU A 1 211 ? -12.805 11.188 15.737 1.00 90.81 211 GLU A C 1
ATOM 1748 O O . GLU A 1 211 ? -13.913 11.452 16.179 1.00 90.81 211 GLU A O 1
ATOM 1753 N N . ILE A 1 212 ? -11.941 10.415 16.404 1.00 89.81 212 ILE A N 1
ATOM 1754 C CA . ILE A 1 212 ? -12.207 9.883 17.749 1.00 89.81 212 ILE A CA 1
ATOM 1755 C C . ILE A 1 212 ? -12.039 10.963 18.827 1.00 89.81 212 ILE A C 1
ATOM 1757 O O . ILE A 1 212 ? -12.838 11.013 19.752 1.00 89.81 212 ILE A O 1
ATOM 1761 N N . ILE A 1 213 ? -11.010 11.811 18.724 1.00 86.81 213 ILE A N 1
ATOM 1762 C CA . ILE A 1 213 ? -10.698 12.850 19.726 1.00 86.81 213 ILE A CA 1
ATOM 1763 C C . ILE A 1 213 ? -11.699 14.017 19.677 1.00 86.81 213 ILE A C 1
ATOM 1765 O O . ILE A 1 213 ? -11.919 14.688 20.681 1.00 86.81 213 ILE A O 1
ATOM 1769 N N . GLU A 1 214 ? -12.276 14.291 18.507 1.00 78.06 214 GLU A N 1
ATOM 1770 C CA . GLU A 1 214 ? -13.256 15.365 18.306 1.00 78.06 214 GLU A CA 1
ATOM 1771 C C . GLU A 1 214 ? -14.690 14.986 18.769 1.00 78.06 214 GLU A C 1
ATOM 1773 O O . GLU A 1 214 ? -15.578 15.840 18.706 1.00 78.06 214 GLU A O 1
ATOM 1778 N N . ILE A 1 215 ? -14.918 13.747 19.243 1.00 56.94 215 ILE A N 1
ATOM 1779 C CA . ILE A 1 215 ? -16.187 13.245 19.827 1.00 56.94 215 ILE A CA 1
ATOM 1780 C C . ILE A 1 215 ? -16.191 13.427 21.347 1.00 56.94 215 ILE A C 1
ATOM 1782 O O . ILE A 1 215 ? -17.219 13.926 21.863 1.00 56.94 215 ILE A O 1
#

Mean predicted aligned error: 6.27 Å

Solvent-accessible surface area (backbone atoms only — not comparable to full-atom values): 12130 Å² total; per-residue (Å²): 134,86,83,49,69,63,57,55,48,46,52,43,52,46,52,65,30,45,74,40,43,68,48,75,40,47,50,73,57,52,48,56,59,38,39,73,80,49,77,65,57,72,69,58,52,51,59,44,52,76,66,37,84,78,46,50,70,53,74,60,92,94,46,48,34,38,26,27,76,61,73,68,92,59,78,55,53,88,77,74,68,83,79,50,78,59,56,74,68,60,46,61,66,45,50,61,32,50,75,31,33,24,57,90,36,31,69,57,15,53,37,50,44,35,52,51,33,53,50,35,50,51,52,25,52,50,52,31,39,76,70,63,75,48,93,67,53,81,72,29,76,71,44,71,69,36,42,51,52,42,39,38,74,72,59,77,41,86,64,55,63,61,56,50,51,52,50,51,54,30,49,50,55,75,72,44,76,87,72,52,73,70,54,27,51,58,44,42,42,27,38,60,55,51,50,53,52,41,50,53,52,33,31,49,32,50,49,54,38,50,63,60,72,77,107

Nearest PDB structures (foldseek):
  6jmi-assembly1_A  TM=7.458E-01  e=8.753E-01  Mycobacterium tuberculosis H37Rv
  2l01-assembly1_B  TM=5.459E-01  e=7.204E-01  Phocaeicola vulgatus ATCC 8482

Secondary structure (DSSP, 8-state):
----HHHHHHHHHHHHHHTSTT--EEHHHHHHHHHHHS---HHHHHHHHHT-TTSEEEEETTEEEEE------SSB----GGGG---HHHHHHHHHHHHT-BTTTHHHHHHHHHHHHHHHHHHHHHHHHHTTSS---TTGGGSHHHHHHHHHHTTS-S-HHHHHHHHHHHHHHHHSPPPPHHHHHHHHHHHHHHHHHHHHHHHHHHHHHHHHHT-

Sequence (215 aa):
MRTLLRDRVQNEIRSILYEKPNTPIKKGDLYKLVNKEVPCQRPTFYQYLDKATDIKQYKEGNFYYAVYEHSEEGSRIDINLGEYNLDSILMAHLIRPVSMLDIENVDIALFELGLIFENELKEYLLEARNNSTITVVQKDMRRLSTMIDCVVREGVVTKGHHLSTLREERNNRAHGKQPSIEERAVLFNKAHYLAELFIRYIAHFNKLKREIIEI

Organism: Nitrosococcus halophilus (strain Nc4) (NCBI:txid472759)